Protein AF-A0A135L559-F1 (afdb_monomer)

Mean predicted aligned error: 6.13 Å

Solvent-accessible surface area (backbone atoms only — not comparable to full-atom values): 11411 Å² total; per-residue (Å²): 130,66,65,71,60,54,54,54,50,50,55,49,53,52,51,52,50,53,50,53,50,49,67,54,48,53,60,47,29,64,74,70,69,49,69,89,80,61,53,85,61,43,61,74,52,47,51,57,56,53,26,75,74,43,90,66,17,71,59,53,47,52,53,49,54,52,52,51,49,54,52,52,49,55,53,51,50,54,58,51,45,60,58,40,48,51,44,31,76,76,66,70,45,56,64,69,60,51,46,54,51,52,53,51,50,52,51,62,63,42,49,56,31,58,34,22,81,53,90,38,47,82,50,56,58,97,85,28,36,50,39,53,46,53,46,44,49,45,68,54,43,47,48,42,53,50,49,33,54,50,23,47,37,46,36,64,71,69,23,46,73,57,56,37,50,77,71,71,46,54,97,82,40,65,66,49,54,53,50,44,50,33,34,58,46,51,49,36,51,53,42,47,53,50,39,40,56,70,72,38,51,42,46,76,69,68,75,97

Structure (mmCIF, N/CA/C/O backbone):
data_AF-A0A135L559-F1
#
_entry.id   AF-A0A135L559-F1
#
loop_
_atom_site.group_PDB
_atom_site.id
_atom_site.type_symbol
_atom_site.label_atom_id
_atom_site.label_alt_id
_atom_site.label_comp_id
_atom_site.label_asym_id
_atom_site.label_entity_id
_atom_site.label_seq_id
_atom_site.pdbx_PDB_ins_code
_atom_site.Cartn_x
_atom_site.Cartn_y
_atom_site.Cartn_z
_atom_site.occupancy
_atom_site.B_iso_or_equiv
_atom_site.auth_seq_id
_atom_site.auth_comp_id
_atom_site.auth_asym_id
_atom_site.auth_atom_id
_atom_site.pdbx_PDB_model_num
ATOM 1 N N . MET A 1 1 ? -2.304 17.710 15.613 1.00 50.03 1 MET A N 1
ATOM 2 C CA . MET A 1 1 ? -2.903 18.032 14.295 1.00 50.03 1 MET A CA 1
ATOM 3 C C . MET A 1 1 ? -4.299 17.416 14.251 1.00 50.03 1 MET A C 1
ATOM 5 O O . MET A 1 1 ? -4.430 16.295 14.728 1.00 50.03 1 MET A O 1
ATOM 9 N N . PRO A 1 2 ? -5.352 18.111 13.788 1.00 81.00 2 PRO A N 1
ATOM 10 C CA . PRO A 1 2 ? -6.697 17.537 13.779 1.00 81.00 2 PRO A CA 1
ATOM 11 C C . PRO A 1 2 ? -6.775 16.397 12.753 1.00 81.00 2 PRO A C 1
ATOM 13 O O . PRO A 1 2 ? -6.623 16.639 11.557 1.00 81.00 2 PRO A O 1
ATOM 16 N N . ILE A 1 3 ? -7.035 15.171 13.225 1.00 82.75 3 ILE A N 1
ATOM 17 C CA . ILE A 1 3 ? -7.053 13.915 12.443 1.00 82.75 3 ILE A CA 1
ATOM 18 C C . ILE A 1 3 ? -7.844 14.067 11.134 1.00 82.75 3 ILE A C 1
ATOM 20 O O . ILE A 1 3 ? -7.396 13.639 10.075 1.00 82.75 3 ILE A O 1
ATOM 24 N N . LYS A 1 4 ? -8.985 14.765 11.186 1.00 81.31 4 LYS A N 1
ATOM 25 C CA . LYS A 1 4 ? -9.868 15.016 10.036 1.00 81.31 4 LYS A CA 1
ATOM 26 C C . LYS A 1 4 ? -9.147 15.711 8.871 1.00 81.31 4 LYS A C 1
ATOM 28 O O . LYS A 1 4 ? -9.295 15.299 7.726 1.00 81.31 4 LYS A O 1
ATOM 33 N N . LYS A 1 5 ? -8.352 16.749 9.161 1.00 85.06 5 LYS A N 1
ATOM 34 C CA . LYS A 1 5 ? -7.606 17.502 8.140 1.00 85.06 5 LYS A CA 1
ATOM 35 C C . LYS A 1 5 ? -6.514 16.632 7.525 1.00 85.06 5 LYS A C 1
ATOM 37 O O . LYS A 1 5 ? -6.360 16.624 6.311 1.00 85.06 5 LYS A O 1
ATOM 42 N N . THR A 1 6 ? -5.807 15.877 8.363 1.00 89.88 6 THR A N 1
ATOM 43 C CA . THR A 1 6 ? -4.736 14.978 7.926 1.00 89.88 6 THR A CA 1
ATOM 44 C C . THR A 1 6 ? -5.262 13.900 6.978 1.00 89.88 6 THR A C 1
ATOM 46 O O . THR A 1 6 ? -4.673 13.701 5.924 1.00 89.88 6 THR A O 1
ATOM 49 N N . VAL A 1 7 ? -6.400 13.267 7.286 1.00 89.00 7 VAL A N 1
ATOM 50 C CA . VAL A 1 7 ? -7.007 12.238 6.417 1.00 89.00 7 VAL A CA 1
ATOM 51 C C . VAL A 1 7 ? -7.363 12.798 5.037 1.00 89.00 7 VAL A C 1
ATOM 53 O O . VAL A 1 7 ? -7.018 12.192 4.027 1.00 89.00 7 VAL A O 1
ATOM 56 N N . VAL A 1 8 ? -8.005 13.970 4.981 1.00 89.00 8 VAL A N 1
ATOM 57 C CA . VAL A 1 8 ? -8.372 14.606 3.703 1.00 89.00 8 VAL A CA 1
ATOM 58 C C . VAL A 1 8 ? -7.131 14.987 2.898 1.00 89.00 8 VAL A C 1
ATOM 60 O O . VAL A 1 8 ? -7.099 14.768 1.692 1.00 89.00 8 VAL A O 1
ATOM 63 N N . GLN A 1 9 ? -6.098 15.525 3.552 1.00 92.88 9 GLN A N 1
ATOM 64 C CA . GLN A 1 9 ? -4.843 15.874 2.887 1.00 92.88 9 GLN A CA 1
ATOM 65 C C . GLN A 1 9 ? -4.145 14.642 2.308 1.00 92.88 9 GLN A C 1
ATOM 67 O O . GLN A 1 9 ? -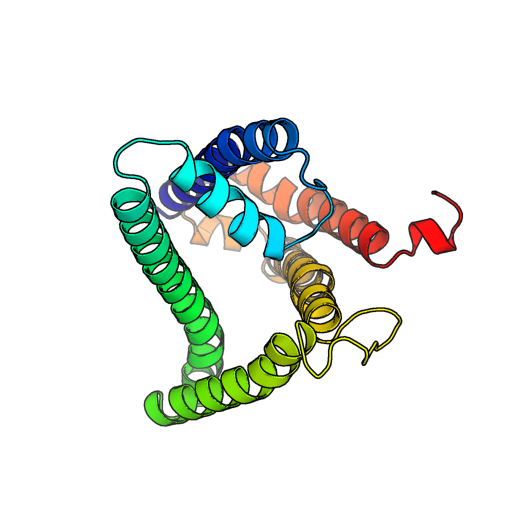3.723 14.688 1.159 1.00 92.88 9 GLN A O 1
ATOM 72 N N . ILE A 1 10 ? -4.068 13.543 3.064 1.00 93.31 10 ILE A N 1
ATOM 73 C CA . ILE A 1 10 ? -3.465 12.292 2.584 1.00 93.31 10 ILE A CA 1
ATOM 74 C C . ILE A 1 10 ? -4.211 11.785 1.348 1.00 93.31 10 ILE A C 1
ATOM 76 O O . ILE A 1 10 ? -3.583 11.572 0.317 1.00 93.31 10 ILE A O 1
ATOM 80 N N . ALA A 1 11 ? -5.541 11.663 1.421 1.00 93.56 11 ALA A N 1
ATOM 81 C CA . ALA A 1 11 ? -6.344 11.173 0.300 1.00 93.56 11 ALA A CA 1
ATOM 82 C C . ALA A 1 11 ? -6.212 12.065 -0.946 1.00 93.56 11 ALA A C 1
ATOM 84 O O . ALA A 1 11 ? -6.110 11.567 -2.067 1.00 93.56 11 ALA A O 1
ATOM 85 N N . LEU A 1 12 ? -6.185 13.387 -0.754 1.00 95.81 12 LEU A N 1
ATOM 86 C CA . LEU A 1 12 ? -6.042 14.343 -1.845 1.00 95.81 12 LEU A CA 1
ATOM 87 C C . LEU A 1 12 ? -4.661 14.247 -2.504 1.00 95.81 12 LEU A C 1
ATOM 89 O O . LEU A 1 12 ? -4.582 14.187 -3.728 1.00 95.81 12 LEU A O 1
ATOM 93 N N . TYR A 1 13 ? -3.583 14.230 -1.716 1.00 94.44 13 TYR A N 1
ATOM 94 C CA . TYR A 1 13 ? -2.225 14.152 -2.256 1.00 94.44 13 TYR A CA 1
ATOM 95 C C . TYR A 1 13 ? -1.959 12.817 -2.955 1.00 94.44 13 TYR A C 1
ATOM 97 O O . TYR A 1 13 ? -1.374 12.827 -4.036 1.00 94.44 13 TYR A O 1
ATOM 105 N N . ASP A 1 14 ? -2.442 11.705 -2.397 1.00 94.19 14 ASP A N 1
ATOM 106 C CA . ASP A 1 14 ? -2.354 10.380 -3.020 1.00 94.19 14 ASP A CA 1
ATOM 107 C C . ASP A 1 14 ? -3.072 10.349 -4.381 1.00 94.19 14 ASP A C 1
ATOM 109 O O . ASP A 1 14 ? -2.489 9.973 -5.399 1.00 94.19 14 ASP A O 1
ATOM 113 N N . THR A 1 15 ? -4.298 10.881 -4.431 1.00 95.94 15 THR A N 1
ATOM 114 C CA . THR A 1 15 ? -5.086 10.957 -5.671 1.00 95.94 15 THR A CA 1
ATOM 115 C C . THR A 1 15 ? -4.412 11.844 -6.718 1.00 95.94 15 THR A C 1
ATOM 117 O O . THR A 1 15 ? -4.288 11.447 -7.876 1.00 95.94 15 THR A O 1
ATOM 120 N N . ILE A 1 16 ? -3.954 13.041 -6.334 1.00 96.38 16 ILE A N 1
ATOM 121 C CA . ILE A 1 16 ? -3.274 13.963 -7.255 1.00 96.38 16 ILE A CA 1
ATOM 122 C C . ILE A 1 16 ? -2.011 13.311 -7.816 1.00 96.38 16 ILE A C 1
ATOM 124 O O . ILE A 1 16 ? -1.789 13.355 -9.025 1.00 96.38 16 ILE A O 1
ATOM 128 N N . PHE A 1 17 ? -1.196 12.689 -6.964 1.00 92.31 17 PHE A N 1
ATOM 129 C CA . PHE A 1 17 ? 0.037 12.047 -7.401 1.00 92.31 17 PHE A CA 1
ATOM 130 C C . PHE A 1 17 ? -0.239 10.875 -8.352 1.00 92.31 17 PHE A C 1
ATOM 132 O O . PHE A 1 17 ? 0.380 10.792 -9.412 1.00 92.31 17 PHE A O 1
ATOM 139 N N . SER A 1 18 ? -1.221 10.027 -8.033 1.00 92.25 18 SER A N 1
ATOM 140 C CA . SER A 1 18 ? -1.644 8.914 -8.892 1.00 92.25 18 SER A CA 1
ATOM 141 C C . SER A 1 18 ? -2.125 9.387 -10.271 1.00 92.25 18 SER A C 1
ATOM 143 O O . SER A 1 18 ? -1.730 8.831 -11.301 1.00 92.25 18 SER A O 1
ATOM 145 N N . LEU A 1 19 ? -2.904 10.474 -10.319 1.00 95.38 19 LEU A N 1
ATOM 146 C CA . LEU A 1 19 ? -3.351 11.081 -11.576 1.00 95.38 19 LEU A CA 1
ATOM 147 C C . LEU A 1 19 ? -2.181 11.648 -12.389 1.00 95.38 19 LEU A C 1
ATOM 149 O O . LEU A 1 19 ? -2.107 11.405 -13.592 1.00 95.38 19 LEU A O 1
ATOM 153 N N . LEU A 1 20 ? -1.249 12.358 -11.748 1.00 93.19 20 LEU A N 1
ATOM 154 C CA . LEU A 1 20 ? -0.066 12.904 -12.420 1.00 93.19 20 LEU A CA 1
ATOM 155 C C . LEU A 1 20 ? 0.804 11.795 -13.021 1.00 93.19 20 LEU A C 1
ATOM 157 O O . LEU A 1 20 ? 1.183 11.887 -14.187 1.00 93.19 20 LEU A O 1
ATOM 161 N N . ILE A 1 21 ? 1.081 10.728 -12.265 1.00 89.19 21 ILE A N 1
ATOM 162 C CA . ILE A 1 21 ? 1.853 9.583 -12.767 1.00 89.19 21 ILE A CA 1
ATOM 163 C C . ILE A 1 21 ? 1.118 8.896 -13.918 1.00 89.19 21 ILE A C 1
ATOM 165 O O . ILE A 1 21 ? 1.740 8.593 -14.934 1.00 89.19 21 ILE A O 1
ATOM 169 N N . SER A 1 22 ? -0.200 8.719 -13.819 1.00 89.56 22 SER A N 1
ATOM 170 C CA . SER A 1 22 ? -1.004 8.132 -14.898 1.00 89.56 22 SER A CA 1
ATOM 171 C C . SER A 1 22 ? -0.926 8.960 -16.188 1.00 89.56 22 SER A C 1
ATOM 173 O O . SER A 1 22 ? -0.721 8.404 -17.268 1.00 89.56 22 SER A O 1
ATOM 175 N N . LEU A 1 23 ? -1.010 10.290 -16.086 1.00 91.69 23 LEU A N 1
ATOM 176 C CA . LEU A 1 23 ? -0.889 11.207 -17.227 1.00 91.69 23 LEU A CA 1
ATOM 177 C C . LEU A 1 23 ? 0.505 11.204 -17.867 1.00 91.69 23 LEU A C 1
ATOM 179 O O . LEU A 1 23 ? 0.625 11.546 -19.038 1.00 91.69 23 LEU A O 1
ATOM 183 N N . VAL A 1 24 ? 1.550 10.822 -17.132 1.00 89.31 24 VAL A N 1
ATOM 184 C CA . VAL A 1 24 ? 2.915 10.693 -17.670 1.00 89.31 24 VAL A CA 1
ATOM 185 C C . VAL A 1 24 ? 3.138 9.313 -18.293 1.00 89.31 24 VAL A C 1
ATOM 187 O O . VAL A 1 24 ? 3.680 9.208 -19.392 1.00 89.31 24 VAL A O 1
ATOM 190 N N . ILE A 1 25 ? 2.718 8.250 -17.606 1.00 89.06 25 ILE A N 1
ATOM 191 C CA . ILE A 1 25 ? 3.020 6.865 -17.978 1.00 89.06 25 ILE A CA 1
ATOM 192 C C . ILE A 1 25 ? 2.210 6.412 -19.197 1.00 89.06 25 ILE A C 1
ATOM 194 O O . ILE A 1 25 ? 2.796 5.861 -20.127 1.00 89.06 25 ILE A O 1
ATOM 198 N N . PHE A 1 26 ? 0.896 6.666 -19.256 1.00 89.38 26 PHE A N 1
ATOM 199 C CA . PHE A 1 26 ? 0.069 6.153 -20.358 1.00 89.38 26 PHE A CA 1
ATOM 200 C C . PHE A 1 26 ? 0.456 6.713 -21.735 1.00 89.38 26 PHE A C 1
ATOM 202 O O . PHE A 1 26 ? 0.644 5.911 -22.652 1.00 89.38 26 PHE A O 1
ATOM 209 N N . PRO A 1 27 ? 0.650 8.034 -21.926 1.00 90.88 27 PRO A N 1
ATOM 210 C CA . PRO A 1 27 ? 1.097 8.554 -23.218 1.00 90.88 27 PRO A CA 1
ATOM 211 C C . PRO A 1 27 ? 2.460 8.001 -23.636 1.00 90.88 27 PRO A C 1
ATOM 213 O O . PRO A 1 27 ? 2.671 7.718 -24.813 1.00 90.88 27 PRO A O 1
ATOM 216 N N . ALA A 1 28 ? 3.371 7.803 -22.681 1.00 90.19 28 ALA A N 1
ATOM 217 C CA . ALA A 1 28 ? 4.675 7.220 -22.958 1.00 90.19 28 ALA A CA 1
ATOM 218 C C . ALA A 1 28 ? 4.564 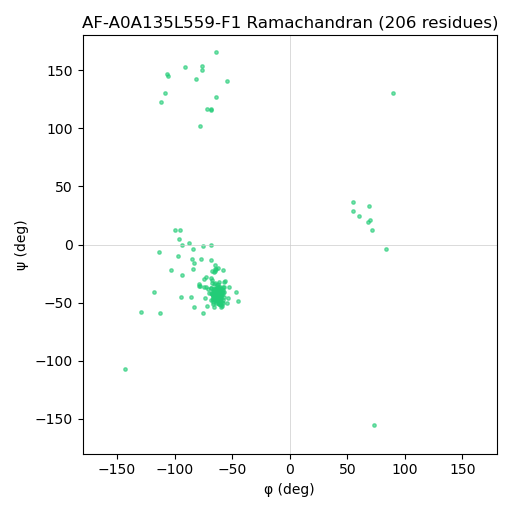5.756 -23.405 1.00 90.19 28 ALA A C 1
ATOM 220 O O . ALA A 1 28 ? 5.181 5.391 -24.402 1.00 90.19 28 ALA A O 1
ATOM 221 N N . ILE A 1 29 ? 3.738 4.941 -22.739 1.00 91.06 29 ILE A N 1
ATOM 222 C CA . ILE A 1 29 ? 3.481 3.547 -23.137 1.00 91.06 29 ILE A CA 1
ATOM 223 C C . ILE A 1 29 ? 3.018 3.484 -24.597 1.00 91.06 29 ILE A C 1
ATOM 225 O O . ILE A 1 29 ? 3.609 2.752 -25.390 1.00 91.06 29 ILE A O 1
ATOM 229 N N . PHE A 1 30 ? 2.022 4.292 -24.978 1.00 89.88 30 PHE A N 1
ATOM 230 C CA . PHE A 1 30 ? 1.523 4.312 -26.356 1.00 89.88 30 PHE A CA 1
ATOM 231 C C . PHE A 1 30 ? 2.539 4.891 -27.346 1.00 89.88 30 PHE A C 1
ATOM 233 O O . PHE A 1 30 ? 2.672 4.371 -28.450 1.00 89.88 30 PHE A O 1
ATOM 240 N N . SER A 1 31 ? 3.307 5.915 -26.962 1.00 91.94 31 SER A N 1
ATOM 241 C CA . SER A 1 31 ? 4.336 6.492 -27.835 1.00 91.94 31 SER A CA 1
ATOM 242 C C . SER A 1 31 ? 5.503 5.537 -28.097 1.00 91.94 31 SER A C 1
ATOM 244 O O . SER A 1 31 ? 6.102 5.602 -29.170 1.00 91.94 31 SER A O 1
ATOM 246 N N . PHE A 1 32 ? 5.857 4.686 -27.131 1.00 90.19 32 PHE A N 1
ATOM 247 C CA . PHE A 1 32 ? 6.937 3.704 -27.260 1.00 90.19 32 PHE A CA 1
ATOM 248 C C . PHE A 1 32 ? 6.447 2.325 -27.720 1.00 90.19 32 PHE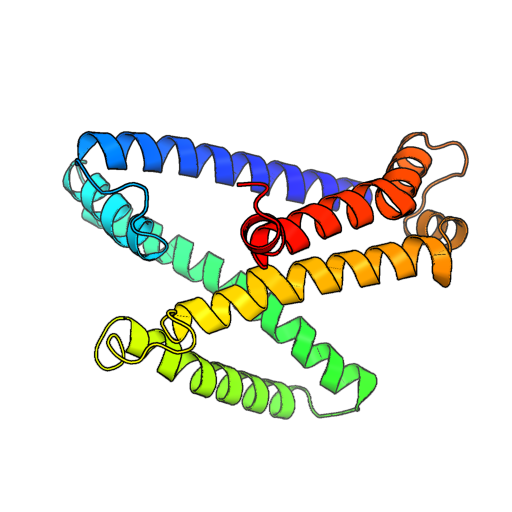 A C 1
ATOM 250 O O . PHE A 1 32 ? 7.269 1.432 -27.908 1.00 90.19 32 PHE A O 1
ATOM 257 N N . ASN A 1 33 ? 5.138 2.158 -27.949 1.00 89.94 33 ASN A N 1
ATOM 258 C CA . ASN A 1 33 ? 4.493 0.880 -28.266 1.00 89.94 33 ASN A CA 1
ATOM 259 C C . ASN A 1 33 ? 4.777 -0.213 -27.219 1.00 89.94 33 ASN A C 1
ATOM 261 O O . ASN A 1 33 ? 4.957 -1.382 -27.560 1.00 89.94 33 ASN A O 1
ATOM 265 N N . PHE A 1 34 ? 4.841 0.165 -25.940 1.00 89.12 34 PHE A N 1
ATOM 266 C CA . PHE A 1 34 ? 4.927 -0.799 -24.847 1.00 89.12 34 PHE A CA 1
ATOM 267 C C . PHE A 1 34 ? 3.565 -1.440 -24.583 1.00 89.12 34 PHE A C 1
ATOM 269 O O . PHE A 1 34 ? 2.521 -0.821 -24.781 1.00 89.12 34 PHE A O 1
ATOM 276 N N . GLU A 1 35 ? 3.579 -2.686 -24.111 1.00 86.62 35 GLU A N 1
ATOM 277 C CA . GLU A 1 35 ? 2.366 -3.400 -23.724 1.00 86.62 35 GLU A CA 1
ATOM 278 C C . GLU A 1 35 ? 1.807 -2.818 -22.409 1.00 86.62 35 GLU A C 1
ATOM 280 O O . GLU A 1 35 ? 2.465 -2.925 -21.369 1.00 86.62 35 GLU A O 1
ATOM 285 N N . PRO A 1 36 ? 0.595 -2.221 -22.399 1.00 81.06 36 PRO A N 1
ATOM 286 C CA . PRO A 1 36 ? 0.044 -1.585 -21.197 1.00 81.06 36 PRO A CA 1
ATOM 287 C C . PRO A 1 36 ? -0.224 -2.565 -20.045 1.00 81.06 36 PRO A C 1
ATOM 289 O O . PRO A 1 36 ? -0.314 -2.152 -18.892 1.00 81.06 36 PRO A O 1
ATOM 292 N N . ALA A 1 37 ? -0.355 -3.858 -20.354 1.00 79.94 37 ALA A N 1
ATOM 293 C CA . ALA A 1 37 ? -0.640 -4.929 -19.403 1.00 79.94 37 ALA A CA 1
ATOM 294 C C . ALA A 1 37 ? 0.620 -5.665 -18.904 1.00 79.94 37 ALA A C 1
ATOM 296 O O . ALA A 1 37 ? 0.498 -6.693 -18.244 1.00 79.94 37 ALA A O 1
ATOM 297 N N . ALA A 1 38 ? 1.825 -5.135 -19.155 1.00 77.50 38 ALA A N 1
ATOM 298 C CA . ALA A 1 38 ? 3.089 -5.763 -18.744 1.00 77.50 38 ALA A CA 1
ATOM 299 C C . ALA A 1 38 ? 3.334 -5.785 -17.216 1.00 77.50 38 ALA A C 1
ATOM 301 O O . ALA A 1 38 ? 4.363 -6.281 -16.757 1.00 77.50 38 ALA A O 1
ATOM 302 N N . GLY A 1 39 ? 2.405 -5.248 -16.420 1.00 80.94 39 GLY A N 1
ATOM 303 C CA . GLY A 1 39 ? 2.422 -5.357 -14.965 1.00 80.94 39 GLY A CA 1
ATOM 304 C C . GLY A 1 39 ? 3.486 -4.486 -14.276 1.00 80.94 39 GLY A C 1
ATOM 305 O O . GLY A 1 39 ? 3.906 -3.460 -14.818 1.00 80.94 39 GLY A O 1
ATOM 306 N N . PRO A 1 40 ? 3.927 -4.866 -13.061 1.00 78.81 40 PRO A N 1
ATOM 307 C CA . PRO A 1 40 ? 4.834 -4.065 -12.229 1.00 78.81 40 PRO A CA 1
ATOM 308 C C . PRO A 1 40 ? 6.141 -3.592 -12.901 1.00 78.81 40 PRO A C 1
ATOM 310 O O . PRO A 1 40 ? 6.550 -2.456 -12.645 1.00 78.81 40 PRO A O 1
ATOM 313 N N . PRO A 1 41 ? 6.797 -4.377 -13.785 1.00 83.31 41 PRO A N 1
ATOM 314 C CA . PRO A 1 41 ? 8.005 -3.926 -14.483 1.00 83.31 41 PRO A CA 1
ATOM 315 C C . PRO A 1 41 ? 7.800 -2.709 -15.398 1.00 83.31 41 PRO A C 1
ATOM 317 O O . PRO A 1 41 ? 8.765 -2.012 -15.712 1.00 83.31 41 PRO A O 1
ATOM 320 N N . LEU A 1 42 ? 6.565 -2.419 -15.820 1.00 84.81 42 LEU A N 1
ATOM 321 C CA . LEU A 1 42 ? 6.265 -1.424 -16.852 1.00 84.81 42 LEU A CA 1
ATOM 322 C C . LEU A 1 42 ? 6.767 -0.018 -16.508 1.00 84.81 42 LEU A C 1
ATOM 324 O O . LEU A 1 42 ? 7.282 0.684 -17.378 1.00 84.81 42 LEU A O 1
ATOM 328 N N . VAL A 1 43 ? 6.678 0.390 -15.241 1.00 83.69 43 VAL A N 1
ATOM 329 C CA . VAL A 1 43 ? 7.165 1.703 -14.783 1.00 83.69 43 VAL A CA 1
ATOM 330 C C . VAL A 1 43 ? 8.689 1.802 -14.918 1.00 83.69 43 VAL A C 1
ATOM 332 O O . VAL A 1 43 ? 9.211 2.836 -15.341 1.00 83.69 43 VAL A O 1
ATOM 335 N N . PHE A 1 44 ? 9.400 0.709 -14.634 1.00 85.25 44 PHE A N 1
ATOM 336 C CA . PHE A 1 44 ? 10.859 0.624 -14.721 1.00 85.25 44 PHE A CA 1
ATOM 337 C C . PHE A 1 44 ? 11.381 0.492 -16.155 1.00 85.25 44 PHE A C 1
ATOM 339 O O . PHE A 1 44 ? 12.569 0.688 -16.378 1.00 85.25 44 PHE A O 1
ATOM 346 N N . ILE A 1 45 ? 10.515 0.211 -17.128 1.00 87.56 45 ILE A N 1
ATOM 347 C CA . ILE A 1 45 ? 10.845 0.242 -18.561 1.00 87.56 45 ILE A CA 1
ATOM 348 C C . ILE A 1 45 ? 10.481 1.610 -19.153 1.00 87.56 45 ILE A C 1
ATOM 350 O O . ILE A 1 45 ? 11.278 2.237 -19.854 1.00 87.56 45 ILE A O 1
ATOM 354 N N . THR A 1 46 ? 9.289 2.106 -18.820 1.00 90.06 46 THR A N 1
ATOM 355 C CA . THR A 1 46 ? 8.714 3.322 -19.407 1.00 90.06 46 THR A CA 1
ATOM 356 C C . THR A 1 46 ? 9.478 4.574 -18.998 1.00 90.06 46 THR A C 1
ATOM 358 O O . THR A 1 46 ? 9.827 5.387 -19.852 1.00 90.06 46 THR A O 1
ATOM 361 N N . LEU A 1 47 ? 9.782 4.742 -17.708 1.00 90.12 47 LEU A N 1
ATOM 362 C CA . LEU A 1 47 ? 10.430 5.964 -17.224 1.00 90.12 47 LEU A CA 1
ATOM 363 C C . LEU A 1 47 ? 11.859 6.137 -17.758 1.00 90.12 47 LEU A C 1
ATOM 365 O O . LEU A 1 47 ? 12.154 7.218 -18.272 1.00 90.12 47 LEU A O 1
ATOM 369 N N . PRO A 1 48 ? 12.741 5.114 -17.742 1.00 89.69 48 PRO A N 1
ATOM 370 C CA . PRO A 1 48 ? 14.040 5.231 -18.398 1.00 89.69 48 PRO A CA 1
ATOM 371 C C . PRO A 1 48 ? 13.928 5.574 -19.883 1.00 89.69 48 PRO A C 1
ATOM 373 O O . PRO A 1 48 ? 14.668 6.438 -20.351 1.00 89.69 48 PRO A O 1
ATOM 376 N N . ALA A 1 49 ? 12.978 4.973 -20.610 1.00 91.12 49 ALA A N 1
ATOM 377 C CA . ALA A 1 49 ? 12.761 5.279 -22.023 1.00 91.12 49 ALA A CA 1
ATOM 378 C C . ALA A 1 49 ? 12.424 6.763 -22.245 1.00 91.12 49 ALA A C 1
ATOM 380 O O . ALA A 1 49 ? 13.030 7.393 -23.114 1.00 91.12 49 ALA A O 1
ATOM 381 N N . ILE A 1 50 ? 11.552 7.353 -21.416 1.00 91.94 50 ILE A N 1
ATOM 382 C CA . ILE A 1 50 ? 11.264 8.799 -21.441 1.00 91.94 50 ILE A CA 1
ATOM 383 C C . ILE A 1 50 ? 12.544 9.604 -21.212 1.00 91.94 50 ILE A C 1
ATOM 385 O O . ILE A 1 50 ? 12.838 10.527 -21.974 1.00 91.94 50 ILE A O 1
ATOM 389 N N . PHE A 1 51 ? 13.333 9.245 -20.197 1.00 93.75 51 PHE A N 1
ATOM 390 C CA . PHE A 1 51 ? 14.548 9.984 -19.871 1.00 93.75 51 PHE A CA 1
ATOM 391 C C . PHE A 1 51 ? 15.570 9.964 -21.016 1.00 93.75 51 PHE A C 1
ATOM 393 O O . PHE A 1 51 ? 16.223 10.975 -21.244 1.00 93.75 51 PHE A O 1
ATOM 400 N N . THR A 1 52 ? 15.656 8.898 -21.821 1.00 93.19 52 THR A N 1
ATOM 401 C CA . THR A 1 52 ? 16.545 8.889 -23.006 1.00 93.19 52 THR A CA 1
ATOM 402 C C . THR A 1 52 ? 16.156 9.889 -24.099 1.00 93.19 52 THR A C 1
ATOM 404 O O . THR A 1 52 ? 16.973 10.191 -24.968 1.00 93.19 52 THR A O 1
ATOM 407 N N . LYS A 1 53 ? 14.917 10.396 -24.088 1.00 92.62 53 LYS A N 1
ATOM 408 C CA . LYS A 1 53 ? 14.395 11.319 -25.105 1.00 92.62 53 LYS A CA 1
ATOM 409 C C . LYS A 1 53 ? 14.480 12.787 -24.707 1.00 92.62 53 LYS A C 1
ATOM 411 O O . LYS A 1 53 ? 14.255 13.639 -25.563 1.00 92.62 53 LYS A O 1
ATOM 416 N N . ILE A 1 54 ? 14.814 13.094 -23.453 1.00 92.56 54 ILE A N 1
ATOM 417 C CA . ILE A 1 54 ? 14.928 14.475 -22.976 1.00 92.56 54 ILE A CA 1
ATOM 418 C C . ILE A 1 54 ? 16.399 14.884 -22.796 1.00 92.56 54 ILE A C 1
ATOM 420 O O . ILE A 1 54 ? 17.226 14.070 -22.369 1.00 92.56 54 ILE A O 1
ATOM 424 N N . PRO A 1 55 ? 16.753 16.151 -23.073 1.00 94.88 55 PRO A N 1
ATOM 425 C CA . PRO A 1 55 ? 18.055 16.691 -22.698 1.00 94.88 55 PRO A CA 1
ATOM 426 C C . PRO A 1 55 ? 18.303 16.512 -21.195 1.00 94.88 55 PRO A C 1
ATOM 428 O O . PRO A 1 55 ? 17.389 16.673 -20.389 1.00 94.88 55 PRO A O 1
ATOM 431 N N . PHE A 1 56 ? 19.539 16.181 -20.814 1.00 95.25 56 PHE A N 1
ATOM 432 C CA . PHE A 1 56 ? 19.910 15.865 -19.425 1.00 95.25 56 PHE A CA 1
ATOM 433 C C . PHE A 1 56 ? 19.154 14.668 -18.814 1.00 95.25 56 PHE A C 1
ATOM 435 O O . PHE A 1 56 ? 19.071 14.539 -17.593 1.00 95.25 56 PHE A O 1
ATOM 442 N N . GLY A 1 57 ? 18.658 13.749 -19.648 1.00 94.06 57 GLY A N 1
ATOM 443 C CA . GLY A 1 57 ? 17.939 12.542 -19.239 1.00 94.06 57 GLY A CA 1
ATOM 444 C C . GLY A 1 57 ? 18.558 11.768 -18.078 1.00 94.06 57 GLY A C 1
ATOM 445 O O . GLY A 1 57 ? 17.874 11.471 -17.104 1.00 94.06 57 GLY A O 1
ATOM 446 N N . SER A 1 58 ? 19.864 11.497 -18.128 1.00 94.06 58 SER A N 1
ATOM 447 C CA . SER A 1 58 ? 20.569 10.755 -17.072 1.00 94.06 58 SER A CA 1
ATOM 448 C C . SER A 1 58 ? 20.539 11.457 -15.709 1.00 94.06 58 SER A C 1
ATOM 450 O O . SER A 1 58 ? 20.457 10.788 -14.678 1.00 94.06 58 SER A O 1
ATOM 452 N N . PHE A 1 59 ? 20.568 12.796 -15.684 1.00 95.50 59 PHE A N 1
ATOM 453 C CA . PHE A 1 59 ? 20.437 13.572 -14.448 1.00 95.50 59 PHE A CA 1
ATOM 454 C C . PHE A 1 59 ? 19.035 13.403 -13.853 1.00 95.50 59 PHE A C 1
ATOM 456 O O . PHE A 1 59 ? 18.902 13.036 -12.685 1.00 95.50 59 PHE A O 1
ATOM 463 N N . PHE A 1 60 ? 17.993 13.583 -14.670 1.00 93.56 60 PHE A N 1
ATOM 464 C CA . PHE A 1 60 ? 16.607 13.414 -14.229 1.00 93.56 60 PHE A CA 1
ATOM 465 C C . PHE A 1 60 ? 16.284 11.975 -13.831 1.00 93.56 60 PHE A C 1
ATOM 467 O O . PHE A 1 60 ? 15.609 11.775 -12.826 1.00 93.56 60 PHE A O 1
ATOM 474 N N . ALA A 1 61 ? 16.814 10.980 -14.544 1.00 92.69 61 ALA A N 1
ATOM 475 C CA . ALA A 1 61 ? 16.670 9.574 -14.184 1.00 92.69 61 ALA A CA 1
ATOM 476 C C . ALA A 1 61 ? 17.273 9.287 -12.804 1.00 92.69 61 ALA A C 1
ATOM 478 O O . ALA A 1 61 ? 16.608 8.711 -11.944 1.00 92.69 61 ALA A O 1
ATOM 479 N N . THR A 1 62 ? 18.507 9.742 -12.568 1.00 94.25 62 THR A N 1
ATOM 480 C CA . THR A 1 62 ? 19.200 9.552 -11.284 1.00 94.25 62 THR A CA 1
ATOM 481 C C . THR A 1 62 ? 18.434 10.217 -10.146 1.00 94.25 62 THR A C 1
ATOM 483 O O . THR A 1 62 ? 18.178 9.586 -9.121 1.00 94.25 62 THR A O 1
ATOM 486 N N . LEU A 1 63 ? 18.018 11.472 -10.337 1.00 95.31 63 LEU A N 1
ATOM 487 C CA . LEU A 1 63 ? 17.246 12.212 -9.345 1.00 95.31 63 LEU A CA 1
ATOM 488 C C . LEU A 1 63 ? 15.902 11.531 -9.057 1.00 95.31 63 LEU A C 1
ATOM 490 O O . LEU A 1 63 ? 15.534 11.358 -7.898 1.00 95.31 63 LEU A O 1
ATOM 494 N N . PHE A 1 64 ? 15.189 11.105 -10.098 1.00 92.25 64 PHE A N 1
ATOM 495 C CA . PHE A 1 64 ? 13.902 10.436 -9.962 1.00 92.25 64 PHE A CA 1
ATOM 496 C C . PHE A 1 64 ? 14.028 9.126 -9.178 1.00 92.25 64 PHE A C 1
ATOM 498 O O . PHE A 1 64 ? 13.318 8.936 -8.193 1.00 92.25 64 PHE A O 1
ATOM 505 N N . PHE A 1 65 ? 14.954 8.241 -9.554 1.00 92.69 65 PHE A N 1
ATOM 506 C CA . PHE A 1 65 ? 15.126 6.967 -8.852 1.00 92.69 65 PHE A CA 1
ATOM 507 C C . PHE A 1 65 ? 15.662 7.143 -7.428 1.00 92.69 65 PHE A C 1
ATOM 509 O O . PHE A 1 65 ? 15.280 6.373 -6.546 1.00 92.69 65 PHE A O 1
ATOM 516 N N . ALA A 1 66 ? 16.463 8.178 -7.160 1.00 95.81 66 ALA A N 1
ATOM 517 C CA . ALA A 1 66 ? 16.844 8.534 -5.795 1.00 95.81 66 ALA A CA 1
ATOM 518 C C . ALA A 1 66 ? 15.615 8.924 -4.954 1.00 95.81 66 ALA A C 1
ATOM 520 O O . ALA A 1 66 ? 15.432 8.406 -3.851 1.00 95.81 66 ALA A O 1
ATOM 521 N N . LEU A 1 67 ? 14.729 9.771 -5.491 1.00 94.62 67 LEU A N 1
ATOM 522 C CA . LEU A 1 67 ? 13.489 10.169 -4.816 1.00 94.62 67 LEU A CA 1
ATOM 523 C C . LEU A 1 67 ? 12.536 8.984 -4.611 1.00 94.62 67 LEU A C 1
ATOM 525 O O . LEU A 1 67 ? 12.005 8.817 -3.514 1.00 94.62 67 LEU A O 1
ATOM 529 N N . VAL A 1 68 ? 12.366 8.127 -5.622 1.00 91.88 68 VAL A N 1
ATOM 530 C CA . VAL A 1 68 ? 11.562 6.898 -5.511 1.00 91.88 68 VAL A CA 1
ATOM 531 C C . VAL A 1 68 ? 12.139 5.953 -4.463 1.00 91.88 68 VAL A C 1
ATOM 533 O O . VAL A 1 68 ? 11.378 5.371 -3.699 1.00 91.88 68 VAL A O 1
ATOM 536 N N . THR A 1 69 ? 13.465 5.835 -4.362 1.00 94.81 69 THR A N 1
ATOM 537 C CA . THR A 1 69 ? 14.113 5.003 -3.335 1.00 94.81 69 THR A CA 1
ATOM 538 C C . THR A 1 69 ? 13.800 5.515 -1.930 1.00 94.81 69 THR A C 1
ATOM 540 O O . THR A 1 69 ? 13.428 4.732 -1.058 1.00 94.81 69 THR A O 1
ATOM 543 N N . VAL A 1 70 ? 13.888 6.830 -1.705 1.00 96.50 70 VAL A N 1
ATOM 544 C CA . VAL A 1 70 ? 13.527 7.445 -0.416 1.00 96.50 70 VAL A CA 1
ATOM 545 C C . VAL A 1 70 ? 12.036 7.252 -0.111 1.00 96.50 70 VAL A C 1
ATOM 547 O O . VAL A 1 70 ? 11.676 6.889 1.011 1.00 96.50 70 VAL A O 1
ATOM 550 N N . ALA A 1 71 ? 11.163 7.432 -1.104 1.00 92.19 71 ALA A N 1
ATOM 551 C CA . ALA A 1 71 ? 9.728 7.204 -0.950 1.00 92.19 71 ALA A CA 1
ATOM 552 C C . ALA A 1 71 ? 9.423 5.735 -0.598 1.00 92.19 71 ALA A C 1
ATOM 554 O O . ALA A 1 71 ? 8.739 5.466 0.386 1.00 92.19 71 ALA A O 1
ATOM 555 N N . ALA A 1 72 ? 10.010 4.779 -1.319 1.00 92.81 72 ALA A N 1
ATOM 556 C CA . ALA A 1 72 ? 9.848 3.352 -1.050 1.00 92.81 72 ALA A CA 1
ATOM 557 C C . ALA A 1 72 ? 10.371 2.963 0.343 1.00 92.81 72 ALA A C 1
ATOM 559 O O . ALA A 1 72 ? 9.724 2.192 1.053 1.00 92.81 72 ALA A O 1
ATOM 560 N N . LEU A 1 73 ? 11.504 3.531 0.769 1.00 95.44 73 LEU A N 1
ATOM 561 C CA . LEU A 1 73 ? 12.083 3.268 2.085 1.00 95.44 73 LEU A CA 1
ATOM 562 C C . LEU A 1 73 ? 11.169 3.749 3.218 1.00 95.44 73 LEU A C 1
ATOM 564 O O . LEU A 1 73 ? 10.973 3.028 4.195 1.00 95.44 73 LEU A O 1
ATOM 568 N N . THR A 1 74 ? 10.575 4.937 3.092 1.00 94.50 74 THR A N 1
ATOM 569 C CA . THR A 1 74 ? 9.656 5.456 4.121 1.00 94.50 74 THR A CA 1
ATOM 570 C C . THR A 1 74 ? 8.383 4.609 4.233 1.00 94.50 74 THR A C 1
ATOM 572 O O . THR A 1 74 ? 7.963 4.291 5.349 1.00 94.50 74 THR A O 1
ATOM 575 N N . SER A 1 75 ? 7.821 4.146 3.113 1.00 94.00 75 SER A N 1
ATOM 576 C CA . SER A 1 75 ? 6.708 3.185 3.110 1.00 94.00 75 SER A CA 1
ATOM 577 C C . SER A 1 75 ? 7.089 1.841 3.740 1.00 94.00 75 SER A C 1
ATOM 579 O O . SER A 1 75 ? 6.333 1.318 4.560 1.00 94.00 75 SER A O 1
ATOM 581 N N . ALA A 1 76 ? 8.268 1.302 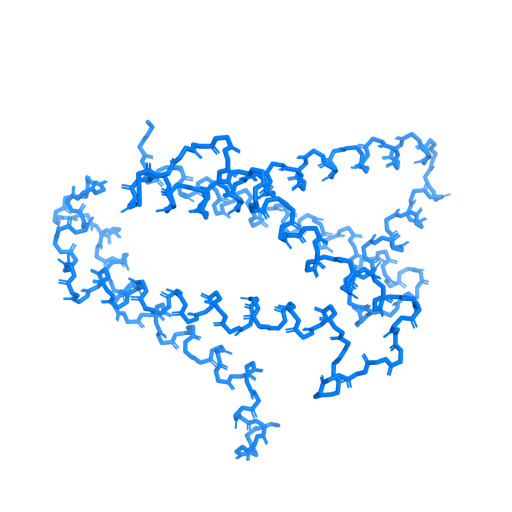3.418 1.00 93.88 76 ALA A N 1
ATOM 582 C CA . ALA A 1 76 ? 8.751 0.040 3.980 1.00 93.88 76 ALA A CA 1
ATOM 583 C C . ALA A 1 76 ? 8.938 0.116 5.505 1.00 93.88 76 ALA A C 1
ATOM 585 O O . ALA A 1 76 ? 8.526 -0.797 6.223 1.00 93.88 76 ALA A O 1
ATOM 586 N N . ILE A 1 77 ? 9.492 1.224 6.010 1.00 93.38 77 ILE A N 1
ATOM 587 C CA . ILE A 1 77 ? 9.639 1.467 7.453 1.00 93.38 77 ILE A CA 1
ATOM 588 C C . ILE A 1 77 ? 8.268 1.490 8.139 1.00 93.38 77 ILE A C 1
ATOM 590 O O . ILE A 1 77 ? 8.107 0.862 9.183 1.00 93.38 77 ILE A O 1
ATOM 594 N N . ASN A 1 78 ? 7.270 2.160 7.554 1.00 93.75 78 ASN A N 1
ATOM 595 C CA . ASN A 1 78 ? 5.924 2.225 8.130 1.00 93.75 78 ASN A CA 1
ATOM 596 C C . ASN A 1 78 ? 5.266 0.835 8.222 1.00 93.75 78 ASN A C 1
ATOM 598 O O . ASN A 1 78 ? 4.690 0.484 9.250 1.00 93.75 78 ASN A O 1
ATOM 602 N N . ILE A 1 79 ? 5.398 0.010 7.179 1.00 93.06 79 ILE A N 1
ATOM 603 C CA . ILE A 1 79 ? 4.862 -1.361 7.177 1.00 93.06 79 ILE A CA 1
ATOM 604 C C . ILE A 1 79 ? 5.556 -2.223 8.245 1.00 93.06 79 ILE A C 1
ATOM 606 O O . ILE A 1 79 ? 4.884 -2.942 8.989 1.00 93.06 79 ILE A O 1
ATOM 610 N N . LEU A 1 80 ? 6.885 -2.124 8.365 1.00 94.25 80 LEU A N 1
ATOM 611 C CA . LEU A 1 80 ? 7.650 -2.832 9.396 1.00 94.25 80 LEU A CA 1
ATOM 612 C C . LEU A 1 80 ? 7.243 -2.395 10.812 1.00 94.25 80 LEU A C 1
ATOM 614 O O . LEU A 1 80 ? 7.107 -3.243 11.696 1.00 94.25 80 LEU A O 1
ATOM 618 N N . GLU A 1 81 ? 7.025 -1.096 11.030 1.00 94.06 81 GLU A N 1
ATOM 619 C CA . GLU A 1 81 ? 6.658 -0.538 12.337 1.00 94.06 81 GLU A CA 1
ATOM 620 C C . GLU A 1 81 ? 5.324 -1.100 12.845 1.00 94.06 81 GLU A C 1
ATOM 622 O O . GLU A 1 81 ? 5.201 -1.386 14.034 1.00 94.06 81 GLU A O 1
ATOM 627 N N . ILE A 1 82 ? 4.349 -1.342 11.961 1.00 91.31 82 ILE A N 1
ATOM 628 C CA . ILE A 1 82 ? 3.054 -1.940 12.338 1.00 91.31 82 ILE A CA 1
ATOM 629 C C . ILE A 1 82 ? 3.252 -3.341 12.942 1.00 91.31 82 ILE A C 1
ATOM 631 O O . ILE A 1 82 ? 2.684 -3.671 13.992 1.00 91.31 82 ILE A O 1
ATOM 635 N N . ALA A 1 83 ? 4.083 -4.170 12.306 1.00 91.56 83 ALA A N 1
ATOM 636 C CA . ALA A 1 83 ? 4.415 -5.491 12.828 1.00 91.56 83 ALA A CA 1
ATOM 637 C C . ALA A 1 83 ? 5.229 -5.378 14.126 1.00 91.56 83 ALA A C 1
ATOM 639 O O . ALA A 1 83 ? 4.914 -6.038 15.119 1.00 91.56 83 ALA A O 1
ATOM 640 N N . LEU A 1 84 ? 6.234 -4.499 14.149 1.00 94.38 84 LEU A N 1
ATOM 641 C CA . LEU A 1 84 ? 7.114 -4.287 15.294 1.00 94.38 84 LEU A CA 1
ATOM 642 C C . LEU A 1 84 ? 6.346 -3.854 16.549 1.00 94.38 84 LEU A C 1
ATOM 644 O O . LEU A 1 84 ? 6.518 -4.469 17.603 1.00 94.38 84 LEU A O 1
ATOM 648 N N . ALA A 1 85 ? 5.474 -2.851 16.432 1.00 93.25 85 ALA A N 1
ATOM 649 C CA . ALA A 1 85 ? 4.645 -2.351 17.527 1.00 93.25 85 ALA A CA 1
ATOM 650 C C . ALA A 1 85 ? 3.767 -3.461 18.116 1.00 93.25 85 ALA A C 1
ATOM 652 O O . ALA A 1 85 ? 3.633 -3.580 19.329 1.00 93.25 85 ALA A O 1
ATOM 653 N N . THR A 1 86 ? 3.256 -4.369 17.279 1.00 90.00 86 THR A N 1
ATOM 654 C CA . THR A 1 86 ? 2.472 -5.516 17.755 1.00 90.00 86 THR A CA 1
ATOM 655 C C . THR A 1 86 ? 3.290 -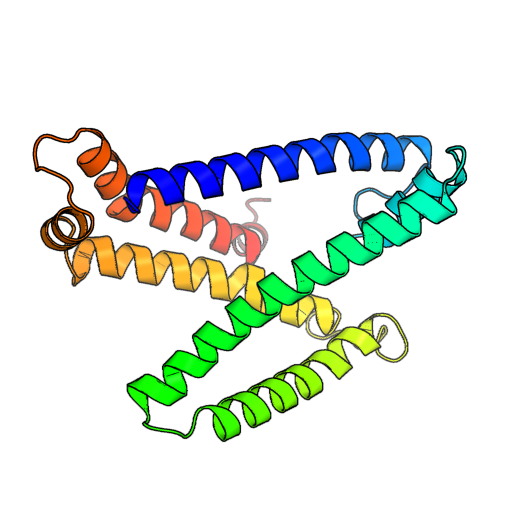6.433 18.676 1.00 90.00 86 THR A C 1
ATOM 657 O O . THR A 1 86 ? 2.784 -6.862 19.715 1.00 90.00 86 THR A O 1
ATOM 660 N N . PHE A 1 87 ? 4.554 -6.721 18.351 1.00 90.75 87 PHE A N 1
ATOM 661 C CA . PHE A 1 87 ? 5.424 -7.550 19.200 1.00 90.75 87 PHE A CA 1
ATOM 662 C C . PHE A 1 87 ? 5.929 -6.814 20.445 1.00 90.75 87 PHE A C 1
ATOM 664 O O . PHE A 1 87 ? 6.051 -7.417 21.511 1.00 90.75 87 PHE A O 1
ATOM 671 N N . VAL A 1 88 ? 6.225 -5.522 20.335 1.00 93.81 88 VAL A N 1
ATOM 672 C CA . VAL A 1 88 ? 6.711 -4.733 21.473 1.00 93.81 88 VAL A CA 1
ATOM 673 C C . VAL A 1 88 ? 5.575 -4.480 22.465 1.00 93.81 88 VAL A C 1
ATOM 675 O O . VAL A 1 88 ? 5.692 -4.861 23.628 1.00 93.81 88 VAL A O 1
ATOM 678 N N . ASP A 1 89 ? 4.443 -3.953 22.002 1.00 91.06 89 ASP A N 1
ATOM 679 C CA . ASP A 1 89 ? 3.371 -3.473 22.879 1.00 91.06 89 ASP A CA 1
ATOM 680 C C . ASP A 1 89 ? 2.509 -4.613 23.432 1.00 91.06 89 ASP A C 1
ATOM 682 O O . ASP A 1 89 ? 2.069 -4.556 24.579 1.00 91.06 89 ASP A O 1
ATOM 686 N N . ARG A 1 90 ? 2.261 -5.674 22.645 1.00 86.94 90 ARG A N 1
ATOM 687 C CA . ARG A 1 90 ? 1.410 -6.796 23.094 1.00 86.94 90 ARG A CA 1
ATOM 688 C C . ARG A 1 90 ? 2.177 -7.956 23.713 1.00 86.94 90 ARG A C 1
ATOM 690 O O . ARG A 1 90 ? 1.583 -8.718 24.473 1.00 86.94 90 ARG A O 1
ATOM 697 N N . LYS A 1 91 ? 3.447 -8.159 23.347 1.00 84.12 91 LYS A N 1
ATOM 698 C CA . LYS A 1 91 ? 4.257 -9.301 23.821 1.00 84.12 91 LYS A CA 1
ATOM 699 C C . LYS A 1 91 ? 5.429 -8.886 24.713 1.00 84.12 91 LYS A C 1
ATOM 701 O O . LYS A 1 91 ? 6.073 -9.766 25.276 1.00 84.12 91 LYS A O 1
ATOM 706 N N . GLY A 1 92 ? 5.695 -7.586 24.870 1.00 88.88 92 GLY A N 1
ATOM 707 C CA . GLY A 1 92 ? 6.766 -7.075 25.729 1.00 88.88 92 GLY A CA 1
ATOM 708 C C . GLY A 1 92 ? 8.173 -7.394 25.217 1.00 88.88 92 GLY A C 1
ATOM 709 O O . GLY A 1 92 ? 9.126 -7.409 25.995 1.00 88.88 92 GLY A O 1
ATOM 710 N N . TYR A 1 93 ? 8.328 -7.710 23.928 1.00 92.81 93 TYR A N 1
ATOM 711 C CA . TYR A 1 93 ? 9.629 -8.059 23.358 1.00 92.81 93 TYR A CA 1
ATOM 712 C C . TYR A 1 93 ? 10.515 -6.827 23.143 1.00 92.81 93 TYR A C 1
ATOM 714 O O . TYR A 1 93 ? 10.043 -5.715 22.921 1.00 92.81 93 TYR A O 1
ATOM 722 N N . SER A 1 94 ? 11.836 -7.037 23.164 1.00 94.38 94 SER A N 1
ATOM 723 C CA . SER A 1 94 ? 12.811 -5.974 22.896 1.00 94.38 94 SER A CA 1
ATOM 724 C C . SER A 1 94 ? 12.685 -5.459 21.461 1.00 94.38 94 SER A C 1
ATOM 726 O O . SER A 1 94 ? 12.799 -6.233 20.510 1.00 94.38 94 SER A O 1
ATOM 728 N N . ARG A 1 95 ? 12.534 -4.136 21.306 1.00 92.19 95 ARG A N 1
ATOM 729 C CA . ARG A 1 95 ? 12.378 -3.457 20.009 1.00 92.19 95 ARG A CA 1
ATOM 730 C C . ARG A 1 95 ? 13.488 -3.802 19.013 1.00 92.19 95 ARG A C 1
ATOM 732 O O . ARG A 1 95 ? 13.195 -4.136 17.872 1.00 92.19 95 ARG A O 1
ATOM 739 N N . ILE A 1 96 ? 14.751 -3.775 19.449 1.00 94.19 96 ILE A N 1
ATOM 740 C CA . ILE A 1 96 ? 15.905 -4.055 18.575 1.00 94.19 96 ILE A CA 1
ATOM 741 C C . ILE A 1 96 ? 15.875 -5.507 18.088 1.00 94.19 96 ILE A C 1
ATOM 743 O O . ILE A 1 96 ? 16.035 -5.760 16.896 1.00 94.19 96 ILE A O 1
ATOM 747 N N . LYS A 1 97 ? 15.623 -6.461 18.995 1.00 93.50 97 LYS A N 1
ATOM 748 C CA . LYS A 1 97 ? 15.566 -7.888 18.643 1.00 93.50 97 LYS A CA 1
ATOM 749 C C . LYS A 1 97 ? 14.410 -8.176 17.687 1.00 93.50 97 LYS A C 1
ATOM 751 O O . LYS A 1 97 ? 14.625 -8.805 16.657 1.00 93.50 97 LYS A O 1
ATOM 756 N N . SER A 1 98 ? 13.212 -7.681 17.997 1.00 94.19 98 SER A N 1
ATOM 757 C CA . SER A 1 98 ? 12.031 -7.852 17.146 1.00 94.19 98 SER A CA 1
ATOM 758 C C . SER A 1 98 ? 12.235 -7.233 15.764 1.00 94.19 98 SER A C 1
ATOM 760 O O . SER A 1 98 ? 11.925 -7.874 14.765 1.00 94.19 98 SER A O 1
ATOM 762 N N . GLY A 1 99 ? 12.814 -6.029 15.690 1.00 94.44 99 GLY A N 1
ATOM 763 C CA . GLY A 1 99 ? 13.111 -5.364 14.421 1.00 94.44 99 GLY A CA 1
ATOM 764 C C . GLY A 1 99 ? 14.099 -6.155 13.564 1.00 94.44 99 GLY A C 1
ATOM 765 O O . GLY A 1 99 ? 13.834 -6.386 12.389 1.00 94.44 99 GLY A O 1
ATOM 766 N N . ALA A 1 100 ? 15.196 -6.640 14.152 1.00 94.62 100 ALA A N 1
ATOM 767 C CA . ALA A 1 100 ? 16.179 -7.450 13.433 1.00 94.62 100 ALA A CA 1
ATOM 768 C C . ALA A 1 100 ? 15.575 -8.760 12.899 1.00 94.62 100 ALA A C 1
ATOM 770 O O . ALA A 1 100 ? 15.776 -9.100 11.735 1.00 94.62 100 ALA A O 1
ATOM 771 N N . ILE A 1 101 ? 14.795 -9.466 13.726 1.00 94.88 101 ILE A N 1
ATOM 772 C CA . ILE A 1 101 ? 14.136 -10.718 13.331 1.00 94.88 101 ILE A CA 1
ATOM 773 C C . ILE A 1 101 ? 13.150 -10.467 12.187 1.00 94.88 101 ILE A C 1
ATOM 775 O O . ILE A 1 101 ? 13.200 -11.170 11.181 1.00 94.88 101 ILE A O 1
ATOM 779 N N . LEU A 1 102 ? 12.285 -9.455 12.306 1.00 95.06 102 LEU A N 1
ATOM 780 C CA . LEU A 1 102 ? 11.309 -9.126 11.266 1.00 95.06 102 LEU A CA 1
ATOM 781 C C . LEU A 1 102 ? 11.990 -8.745 9.946 1.00 95.06 102 LEU A C 1
ATOM 783 O O . LEU A 1 102 ? 11.583 -9.242 8.900 1.00 95.06 102 LEU A O 1
ATOM 787 N N . SER A 1 103 ? 13.053 -7.940 9.984 1.00 94.19 103 SER A N 1
ATOM 788 C CA . SER A 1 103 ? 13.815 -7.577 8.782 1.00 94.19 103 SER A CA 1
ATOM 789 C C . SER A 1 103 ? 14.460 -8.788 8.107 1.00 94.19 103 SER A C 1
ATOM 791 O O . SER A 1 103 ? 14.407 -8.902 6.884 1.00 94.19 103 SER A O 1
ATOM 793 N N . ILE A 1 104 ? 15.031 -9.720 8.881 1.00 95.62 104 ILE A N 1
ATOM 794 C CA . ILE A 1 104 ? 15.596 -10.967 8.342 1.00 95.62 104 ILE A CA 1
ATOM 795 C C . ILE A 1 104 ? 14.498 -11.821 7.704 1.00 95.62 104 ILE A C 1
ATOM 797 O O . ILE A 1 104 ? 14.689 -12.331 6.604 1.00 95.62 104 ILE A O 1
ATOM 801 N N . LEU A 1 105 ? 13.339 -11.951 8.353 1.00 94.50 105 LEU A N 1
ATOM 802 C CA . LEU A 1 105 ? 12.211 -12.695 7.794 1.00 94.50 105 LEU A CA 1
ATOM 803 C C . LEU A 1 105 ? 11.732 -12.072 6.480 1.00 94.50 105 LEU A C 1
ATOM 805 O O . LEU A 1 105 ? 11.596 -12.786 5.491 1.00 94.50 105 LEU A O 1
ATOM 809 N N . ILE A 1 106 ? 11.540 -10.751 6.438 1.00 93.69 106 ILE A N 1
ATOM 810 C CA . ILE A 1 106 ? 11.148 -10.036 5.214 1.00 93.69 106 ILE A CA 1
ATOM 811 C C . ILE A 1 106 ? 12.176 -10.263 4.102 1.00 93.69 106 ILE A C 1
ATOM 813 O O . ILE A 1 106 ? 11.784 -10.513 2.966 1.00 93.69 106 ILE A O 1
ATOM 817 N N . LEU A 1 107 ? 13.475 -10.238 4.413 1.00 94.69 107 LEU A N 1
ATOM 818 C CA . LEU A 1 107 ? 14.525 -10.517 3.434 1.00 94.69 107 LEU A CA 1
ATOM 819 C C . LEU A 1 107 ? 14.435 -11.953 2.897 1.00 94.69 107 LEU A C 1
ATOM 821 O O . LEU A 1 107 ? 14.481 -12.154 1.685 1.00 94.69 107 LEU A O 1
ATOM 825 N N . ILE A 1 108 ? 14.254 -12.941 3.778 1.00 95.38 108 ILE A N 1
ATOM 826 C CA . ILE A 1 108 ? 14.107 -14.354 3.398 1.00 95.38 108 ILE A CA 1
ATOM 827 C C . ILE A 1 108 ? 12.891 -14.551 2.489 1.00 95.38 108 ILE A C 1
ATOM 829 O O . ILE A 1 108 ? 13.008 -15.226 1.471 1.00 95.38 108 ILE A O 1
ATOM 833 N N . PHE A 1 109 ? 11.746 -13.943 2.810 1.00 91.81 109 PHE A N 1
ATOM 834 C CA . PHE A 1 109 ? 10.547 -14.013 1.967 1.00 91.81 109 PHE A CA 1
ATOM 835 C C . PHE A 1 109 ? 10.669 -13.183 0.679 1.00 91.81 109 PHE A C 1
ATOM 837 O O . PHE A 1 109 ? 10.065 -13.530 -0.332 1.00 91.81 109 PHE A O 1
ATOM 844 N N . GLY A 1 110 ? 11.469 -12.115 0.681 1.00 94.31 110 GLY A N 1
ATOM 845 C CA . GLY A 1 110 ? 11.709 -11.272 -0.491 1.00 94.31 110 GLY A CA 1
ATOM 846 C C . GLY A 1 110 ? 12.619 -11.912 -1.544 1.00 94.31 110 GLY A C 1
ATOM 847 O O . GLY A 1 110 ? 12.450 -11.642 -2.734 1.00 94.31 110 GLY A O 1
ATOM 848 N N . ILE A 1 111 ? 13.556 -12.780 -1.141 1.00 95.50 111 ILE A N 1
ATOM 849 C CA . ILE A 1 111 ? 14.497 -13.445 -2.061 1.00 95.50 111 ILE A CA 1
ATOM 850 C C . ILE A 1 111 ? 13.762 -14.281 -3.132 1.00 95.50 111 ILE A C 1
ATOM 852 O O . ILE A 1 111 ? 14.008 -14.039 -4.316 1.00 95.50 111 ILE A O 1
ATOM 856 N N . PRO A 1 112 ? 12.844 -15.211 -2.790 1.00 93.69 112 PRO A N 1
ATOM 857 C CA . PRO A 1 112 ? 12.084 -15.972 -3.783 1.00 93.69 112 PRO A CA 1
ATOM 858 C C . PRO A 1 112 ? 11.275 -15.094 -4.744 1.00 93.69 112 PRO A C 1
ATOM 860 O O . PRO A 1 112 ? 11.243 -15.370 -5.943 1.00 93.69 112 PRO A O 1
ATOM 863 N N . SER A 1 113 ? 10.672 -14.012 -4.244 1.00 92.69 113 SER A N 1
ATOM 864 C CA . SER A 1 113 ? 9.918 -13.060 -5.066 1.00 92.69 113 SER A CA 1
ATOM 865 C C . SER A 1 113 ? 10.812 -12.350 -6.073 1.00 92.69 113 SER A C 1
ATOM 867 O O . SER A 1 113 ? 10.474 -12.292 -7.252 1.00 92.69 113 SER A O 1
ATOM 869 N N . SER A 1 114 ? 11.992 -11.892 -5.651 1.00 93.69 114 SER A N 1
ATOM 870 C CA . SER A 1 114 ? 12.985 -11.302 -6.556 1.00 93.69 114 SER A CA 1
ATOM 871 C C . SER A 1 114 ? 13.447 -12.311 -7.614 1.00 93.69 114 SER A C 1
ATOM 873 O O . SER A 1 114 ? 13.432 -12.028 -8.812 1.00 93.69 114 SER A O 1
ATOM 875 N N . LEU A 1 115 ? 13.765 -13.540 -7.193 1.00 94.50 115 LEU A N 1
ATOM 876 C CA . LEU A 1 115 ? 14.206 -14.603 -8.097 1.00 94.50 115 LEU A CA 1
ATOM 877 C C . LEU A 1 115 ? 13.126 -15.049 -9.090 1.00 94.50 115 LEU A C 1
ATOM 879 O O . LEU A 1 115 ? 13.480 -15.570 -10.150 1.00 94.50 115 LEU A O 1
ATOM 883 N N . SER A 1 116 ? 11.838 -14.834 -8.805 1.00 93.50 116 SER A N 1
ATOM 884 C CA . SER A 1 116 ? 10.759 -15.155 -9.749 1.00 93.50 116 SER A CA 1
ATOM 885 C C . SER A 1 116 ? 10.721 -14.267 -10.996 1.00 93.50 116 SER A C 1
ATOM 887 O O . SER A 1 116 ? 10.112 -14.655 -11.986 1.00 93.50 116 SER A O 1
ATOM 889 N N . PHE A 1 117 ? 11.447 -13.145 -11.015 1.00 89.50 117 PHE A N 1
ATOM 890 C CA . PHE A 1 117 ? 11.678 -12.370 -12.241 1.00 89.50 117 PHE A CA 1
ATOM 891 C C . PHE A 1 117 ? 12.849 -12.907 -13.086 1.00 89.50 117 PHE A C 1
ATOM 893 O O . PHE A 1 117 ? 13.116 -12.388 -14.167 1.00 89.50 117 PHE A O 1
ATOM 900 N N . GLY A 1 118 ? 13.563 -13.935 -12.610 1.00 90.31 118 GLY A N 1
ATOM 901 C CA . GLY A 1 118 ? 14.731 -14.518 -13.274 1.00 90.31 118 GLY A CA 1
ATOM 902 C C . GLY A 1 118 ? 14.793 -16.035 -13.107 1.00 90.31 118 GLY A C 1
ATOM 903 O O . GLY A 1 118 ? 14.020 -16.766 -13.722 1.00 90.31 118 GLY A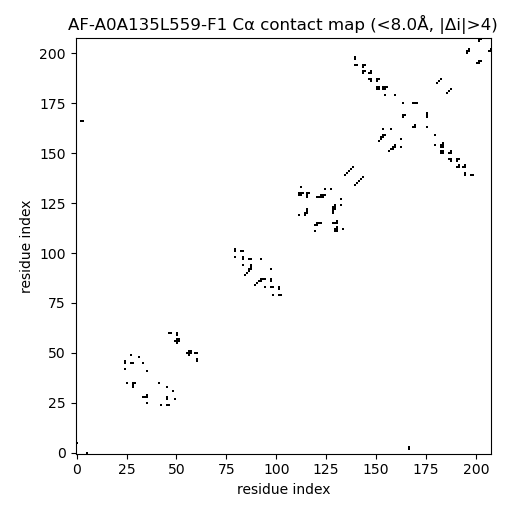 O 1
ATOM 904 N N . ALA A 1 119 ? 15.719 -16.521 -12.272 1.00 91.88 119 ALA A N 1
ATOM 905 C CA . ALA A 1 119 ? 16.029 -17.949 -12.131 1.00 91.88 119 ALA A CA 1
ATOM 906 C C . ALA A 1 119 ? 14.826 -18.834 -11.745 1.00 91.88 119 ALA A C 1
ATOM 908 O O . ALA A 1 119 ? 14.760 -19.988 -12.160 1.00 91.88 119 ALA A O 1
ATOM 909 N N . LEU A 1 120 ? 13.869 -18.304 -10.975 1.00 91.00 120 LEU A N 1
ATOM 910 C CA . LEU A 1 120 ? 12.648 -19.010 -10.573 1.00 91.00 120 LEU A CA 1
ATOM 911 C C . LEU A 1 120 ? 11.425 -18.629 -11.421 1.00 91.00 120 LEU A C 1
ATOM 913 O O . LEU A 1 120 ? 10.311 -18.989 -11.059 1.00 91.00 120 LEU A O 1
ATOM 917 N N . GLY A 1 121 ? 11.591 -17.935 -12.551 1.00 86.06 121 GLY A N 1
ATOM 918 C CA . GLY A 1 121 ? 10.460 -17.455 -13.359 1.00 86.06 121 GLY A CA 1
ATOM 919 C C . GLY A 1 121 ? 9.593 -18.553 -13.980 1.00 86.06 121 GLY A C 1
ATOM 920 O O . GLY A 1 121 ? 8.424 -18.325 -14.284 1.00 86.06 121 GLY A O 1
ATOM 921 N N . GLN A 1 122 ? 10.128 -19.770 -14.124 1.00 87.38 122 GLN A N 1
ATOM 922 C CA . GLN A 1 122 ? 9.345 -20.930 -14.566 1.00 87.38 122 GLN A CA 1
ATOM 923 C C . GLN A 1 122 ? 8.578 -21.612 -13.424 1.00 87.38 122 GLN A C 1
ATOM 925 O O . GLN A 1 122 ? 7.663 -22.395 -13.683 1.00 87.38 122 GLN A O 1
ATOM 930 N N . VAL A 1 123 ? 8.923 -21.326 -12.164 1.00 90.06 123 VAL A N 1
ATOM 931 C CA . VAL A 1 123 ? 8.235 -21.893 -11.003 1.00 90.06 123 VAL A CA 1
ATOM 932 C C . VAL A 1 123 ? 6.923 -21.145 -10.814 1.00 90.06 123 VAL A C 1
ATOM 934 O O . VAL A 1 123 ? 6.890 -20.030 -10.293 1.00 90.06 123 VAL A O 1
ATOM 937 N N . LYS A 1 124 ? 5.834 -21.780 -11.248 1.00 88.94 124 LYS A N 1
ATOM 938 C CA . LYS A 1 124 ? 4.478 -21.267 -11.075 1.00 88.94 124 LYS A CA 1
ATOM 939 C C . LYS A 1 124 ? 3.718 -22.089 -10.044 1.00 88.94 124 LYS A C 1
ATOM 941 O O . LYS A 1 124 ? 3.659 -23.313 -10.131 1.00 88.94 124 LYS A O 1
ATOM 946 N N . LEU A 1 125 ? 3.099 -21.404 -9.094 1.00 86.81 125 LEU A N 1
ATOM 947 C CA . LEU A 1 125 ? 2.199 -21.961 -8.091 1.00 86.81 125 LEU A CA 1
ATOM 948 C C . LEU A 1 125 ? 0.796 -21.436 -8.392 1.00 86.81 125 LEU A C 1
ATOM 950 O O . LEU A 1 125 ? 0.595 -20.230 -8.485 1.00 86.81 125 LEU A O 1
ATOM 954 N N . PHE A 1 126 ? -0.172 -22.332 -8.597 1.00 84.81 126 PHE A N 1
ATOM 955 C CA . PHE A 1 126 ? -1.540 -21.960 -8.998 1.00 84.81 126 PHE A CA 1
ATOM 956 C C . PHE A 1 126 ? -1.607 -21.098 -10.279 1.00 84.81 126 PHE A C 1
ATOM 958 O O . PHE A 1 126 ? -2.518 -20.296 -10.452 1.00 84.81 126 PHE A O 1
ATOM 965 N N . GLY A 1 127 ? -0.634 -21.259 -11.183 1.00 85.69 127 GLY A N 1
ATOM 966 C CA . GLY A 1 127 ? -0.530 -20.480 -12.424 1.00 85.69 127 GLY A CA 1
ATOM 967 C C . GLY A 1 127 ? 0.149 -19.112 -12.279 1.00 85.69 127 GLY A C 1
ATOM 968 O O . GLY A 1 127 ? 0.391 -18.468 -13.298 1.00 85.69 127 GLY A O 1
ATOM 969 N N . LEU A 1 128 ? 0.515 -18.711 -11.059 1.00 88.69 128 LEU A N 1
ATOM 970 C CA . LEU A 1 128 ? 1.174 -17.445 -10.734 1.00 88.69 128 LEU A CA 1
ATOM 971 C C . LEU A 1 128 ? 2.650 -17.668 -10.388 1.00 88.69 128 LEU A C 1
ATOM 973 O O . LEU A 1 128 ? 3.012 -18.694 -9.809 1.00 88.69 128 LEU A O 1
ATOM 977 N N . SER A 1 129 ? 3.512 -16.711 -10.717 1.00 92.19 129 SER A N 1
ATOM 978 C CA . SER A 1 129 ? 4.878 -16.653 -10.183 1.00 92.19 129 SER A CA 1
ATOM 979 C C . SER A 1 129 ? 4.869 -16.445 -8.662 1.00 92.19 129 SER A C 1
ATOM 981 O O . SER A 1 129 ? 3.853 -16.083 -8.068 1.00 92.19 129 SER A O 1
ATOM 983 N N . ILE A 1 130 ? 6.011 -16.658 -8.003 1.00 92.88 130 ILE A N 1
ATOM 984 C CA . ILE A 1 130 ? 6.116 -16.480 -6.544 1.00 92.88 130 ILE A CA 1
ATOM 985 C C . ILE A 1 130 ? 5.790 -15.034 -6.138 1.00 92.88 130 ILE A C 1
ATOM 987 O O . ILE A 1 130 ? 5.032 -14.829 -5.190 1.00 92.88 130 ILE A O 1
ATOM 991 N N . PHE A 1 131 ? 6.312 -14.043 -6.874 1.00 92.38 131 PHE A N 1
ATOM 992 C CA . PHE A 1 131 ? 5.978 -12.636 -6.654 1.00 92.38 131 PHE A CA 1
ATOM 993 C C . PHE A 1 131 ? 4.471 -12.384 -6.792 1.00 92.38 131 PHE A C 1
ATOM 995 O O . PHE A 1 131 ? 3.870 -11.814 -5.885 1.00 92.38 131 PHE A O 1
ATOM 1002 N N . GLU A 1 132 ? 3.853 -12.844 -7.883 1.00 91.00 132 GLU A N 1
ATOM 1003 C CA . GLU A 1 132 ? 2.420 -12.636 -8.131 1.00 91.00 132 GLU A CA 1
ATOM 1004 C C . GLU A 1 132 ? 1.548 -13.317 -7.073 1.00 91.00 132 GLU A C 1
ATOM 1006 O O . GLU A 1 132 ? 0.542 -12.755 -6.654 1.00 91.00 132 GLU A O 1
ATOM 1011 N N . LEU A 1 133 ? 1.932 -14.505 -6.599 1.00 91.94 133 LEU A N 1
ATOM 1012 C CA . LEU A 1 133 ? 1.205 -15.201 -5.540 1.00 91.94 133 LEU A CA 1
ATOM 1013 C C . LEU A 1 133 ? 1.254 -14.421 -4.219 1.00 91.94 133 LEU A C 1
ATOM 1015 O O . LEU A 1 133 ? 0.237 -14.295 -3.533 1.00 91.94 133 LEU A O 1
ATOM 1019 N N . MET A 1 134 ? 2.430 -13.905 -3.854 1.00 92.06 134 MET A N 1
ATOM 1020 C CA . MET A 1 134 ? 2.600 -13.108 -2.639 1.00 92.06 134 MET A CA 1
ATOM 1021 C C . MET A 1 134 ? 1.859 -11.773 -2.725 1.00 92.06 134 MET A C 1
ATOM 1023 O O . MET A 1 134 ? 1.192 -11.395 -1.759 1.00 92.06 134 MET A O 1
ATOM 1027 N N . ASP A 1 135 ? 1.935 -11.091 -3.869 1.00 91.50 135 ASP A N 1
ATOM 1028 C CA . ASP A 1 135 ? 1.190 -9.856 -4.113 1.00 91.50 135 ASP A CA 1
ATOM 1029 C C . ASP A 1 135 ? -0.321 -10.110 -4.079 1.00 91.50 135 ASP A C 1
ATOM 1031 O O . ASP A 1 135 ? -1.040 -9.428 -3.356 1.00 91.50 135 ASP A O 1
ATOM 1035 N N . PHE A 1 136 ? -0.807 -11.171 -4.727 1.00 90.81 136 PHE A N 1
ATOM 1036 C CA . PHE A 1 136 ? -2.220 -11.544 -4.677 1.00 90.81 136 PHE A CA 1
ATOM 1037 C C . PHE A 1 136 ? -2.686 -11.831 -3.239 1.00 90.81 136 PHE A C 1
ATOM 1039 O O . PHE A 1 136 ? -3.728 -11.356 -2.782 1.00 90.81 136 PHE A O 1
ATOM 1046 N N . PHE A 1 137 ? -1.906 -12.571 -2.456 1.00 91.25 137 PHE A N 1
ATOM 1047 C CA . PHE A 1 137 ? -2.282 -12.826 -1.068 1.00 91.25 137 PHE A CA 1
ATOM 1048 C C . PHE A 1 137 ? -2.320 -11.540 -0.221 1.00 91.25 137 PHE A C 1
ATOM 1050 O O . PHE A 1 137 ? -3.235 -11.350 0.589 1.00 91.25 137 PHE A O 1
ATOM 1057 N N . ALA A 1 138 ? -1.353 -10.640 -0.398 1.00 91.75 138 ALA A N 1
ATOM 1058 C CA . ALA A 1 138 ? -1.271 -9.401 0.369 1.00 91.75 138 ALA A CA 1
ATOM 1059 C C . ALA A 1 138 ? -2.312 -8.364 -0.092 1.00 91.75 138 ALA A C 1
ATOM 1061 O O . ALA A 1 138 ? -3.170 -7.946 0.690 1.00 91.75 138 ALA A O 1
ATOM 1062 N N . SER A 1 139 ? -2.257 -7.984 -1.364 1.00 90.25 139 SER A N 1
ATOM 1063 C CA . SER A 1 139 ? -2.997 -6.874 -1.969 1.00 90.25 139 SER A CA 1
ATOM 1064 C C . SER A 1 139 ? -4.458 -7.221 -2.247 1.00 90.25 139 SER A C 1
ATOM 1066 O O . SER A 1 139 ? -5.345 -6.387 -2.067 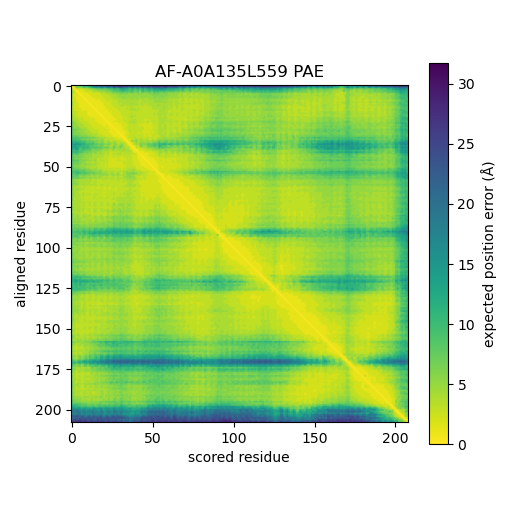1.00 90.25 139 SER A O 1
ATOM 1068 N N . ASN A 1 140 ? -4.728 -8.466 -2.638 1.00 89.62 140 ASN A N 1
ATOM 1069 C CA . ASN A 1 140 ? -6.024 -8.890 -3.161 1.00 89.62 140 ASN A CA 1
ATOM 1070 C C . ASN A 1 140 ? -6.871 -9.676 -2.143 1.00 89.62 140 ASN A C 1
ATOM 1072 O O . ASN A 1 140 ? -8.097 -9.684 -2.256 1.00 89.62 140 ASN A O 1
ATOM 1076 N N . ILE A 1 141 ? -6.252 -10.279 -1.120 1.00 91.19 141 ILE A N 1
ATOM 1077 C CA . ILE A 1 141 ? -6.960 -11.000 -0.047 1.00 91.19 141 ILE A CA 1
ATOM 1078 C C . ILE A 1 141 ? -6.814 -10.280 1.296 1.00 91.19 141 ILE A C 1
ATOM 1080 O O . ILE A 1 141 ? -7.815 -9.892 1.901 1.00 91.19 141 ILE A O 1
ATOM 1084 N N . SER A 1 142 ? -5.580 -10.093 1.772 1.00 92.38 142 SER A N 1
ATOM 1085 C CA . SER A 1 142 ? -5.319 -9.642 3.145 1.00 92.38 142 SER A CA 1
ATOM 1086 C C . SER A 1 142 ? -5.798 -8.213 3.400 1.00 92.38 142 SER A C 1
ATOM 1088 O O . SER A 1 142 ? -6.477 -7.973 4.401 1.00 92.38 142 SER A O 1
ATOM 1090 N N . LEU A 1 143 ? -5.492 -7.268 2.500 1.00 92.44 143 LEU A N 1
ATOM 1091 C CA . LEU A 1 143 ? -5.921 -5.871 2.638 1.00 92.44 143 LEU A CA 1
ATOM 1092 C C . LEU A 1 143 ? -7.455 -5.710 2.582 1.00 92.44 143 LEU A C 1
ATOM 1094 O O . LEU A 1 143 ? -8.000 -5.109 3.514 1.00 92.44 143 LEU A O 1
ATOM 1098 N N . PRO A 1 144 ? -8.187 -6.260 1.588 1.00 93.06 144 PRO A N 1
ATOM 1099 C CA . PRO A 1 144 ? -9.647 -6.160 1.558 1.00 93.06 144 PRO A CA 1
ATOM 1100 C C . PRO A 1 144 ? -10.313 -6.828 2.764 1.00 93.06 144 PRO A C 1
ATOM 1102 O O . PRO A 1 144 ? -11.190 -6.232 3.392 1.00 93.06 144 PRO A O 1
ATOM 1105 N N . LEU A 1 145 ? -9.868 -8.032 3.140 1.00 94.25 145 LEU A N 1
ATOM 1106 C CA . LEU A 1 145 ? -10.413 -8.748 4.294 1.00 94.25 145 LEU A CA 1
ATOM 1107 C C . LEU A 1 145 ? -10.175 -7.970 5.594 1.00 94.25 145 LEU A C 1
ATOM 1109 O O . LEU A 1 145 ? -11.104 -7.782 6.380 1.00 94.25 145 LEU A O 1
ATOM 1113 N N . GLY A 1 146 ? -8.956 -7.467 5.799 1.00 93.81 146 GLY A N 1
ATOM 1114 C CA . GLY A 1 146 ? -8.622 -6.611 6.936 1.00 93.81 146 GLY A CA 1
ATOM 1115 C C . GLY A 1 146 ? -9.469 -5.338 6.971 1.00 93.81 146 GLY A C 1
ATOM 1116 O O . GLY A 1 146 ? -9.963 -4.961 8.033 1.00 93.81 146 GLY A O 1
ATOM 1117 N N . GLY A 1 147 ? -9.708 -4.721 5.811 1.00 93.88 147 GLY A N 1
ATOM 1118 C CA . GLY A 1 147 ? -10.579 -3.556 5.662 1.00 93.88 147 GLY A CA 1
ATOM 1119 C C . GLY A 1 147 ? -12.030 -3.835 6.059 1.00 93.88 147 GLY A C 1
ATOM 1120 O O . GLY A 1 147 ? -12.602 -3.069 6.834 1.00 93.88 147 GLY A O 1
ATOM 1121 N N . ILE A 1 148 ? -12.612 -4.949 5.597 1.00 94.75 148 ILE A N 1
ATOM 1122 C CA . ILE A 1 148 ? -13.976 -5.367 5.968 1.00 94.75 148 ILE A CA 1
ATOM 1123 C C . ILE A 1 148 ? -14.060 -5.627 7.471 1.00 94.75 148 ILE A C 1
ATOM 1125 O O . ILE A 1 148 ? -14.939 -5.085 8.139 1.00 94.75 148 ILE A O 1
ATOM 1129 N N . LEU A 1 149 ? -13.142 -6.425 8.022 1.00 95.50 149 LEU A N 1
ATOM 1130 C CA . LEU A 1 149 ? -13.141 -6.760 9.447 1.00 95.50 149 LEU A CA 1
ATOM 1131 C C . LEU A 1 149 ? -12.998 -5.508 10.318 1.00 95.50 149 LEU A C 1
ATOM 1133 O O . LEU A 1 149 ? -13.713 -5.367 11.311 1.00 95.50 149 LEU A O 1
ATOM 1137 N N . LEU A 1 150 ? -12.129 -4.573 9.927 1.00 94.75 150 LEU A N 1
ATOM 1138 C CA . LEU A 1 150 ? -11.965 -3.302 10.625 1.00 94.75 150 LEU A CA 1
ATOM 1139 C C . LEU A 1 150 ? -13.228 -2.437 10.530 1.00 94.75 150 LEU A C 1
ATOM 1141 O O . LEU A 1 150 ? -13.667 -1.893 11.544 1.00 94.75 150 LEU A O 1
ATOM 1145 N N . ALA A 1 151 ? -13.836 -2.333 9.347 1.00 94.75 151 ALA A N 1
ATOM 1146 C CA . ALA A 1 151 ? -15.062 -1.569 9.138 1.00 94.75 151 ALA A CA 1
ATOM 1147 C C . ALA A 1 151 ? -16.225 -2.124 9.975 1.00 94.75 151 ALA A C 1
ATOM 1149 O O . ALA A 1 151 ? -16.892 -1.367 10.682 1.00 94.75 151 ALA A O 1
ATOM 1150 N N . LEU A 1 152 ? -16.407 -3.448 9.987 1.00 94.19 152 LEU A N 1
ATOM 1151 C CA . LEU A 1 152 ? -17.430 -4.113 10.794 1.00 94.19 152 LEU A CA 1
ATOM 1152 C C . LEU A 1 152 ? -17.160 -3.964 12.295 1.00 94.19 152 LEU A C 1
ATOM 1154 O O . LEU A 1 152 ? -18.080 -3.682 13.068 1.00 94.19 152 LEU A O 1
ATOM 1158 N N . TYR A 1 153 ? -15.901 -4.095 12.718 1.00 95.19 153 TYR A N 1
ATOM 1159 C CA . TYR A 1 153 ? -15.522 -3.907 14.113 1.00 95.19 153 TYR A CA 1
ATOM 1160 C C . TYR A 1 153 ? -15.818 -2.479 14.584 1.00 95.19 153 TYR A C 1
ATOM 1162 O O . TYR A 1 153 ? -16.502 -2.295 15.589 1.00 95.19 153 TYR A O 1
ATOM 1170 N N . VAL A 1 154 ? -15.363 -1.456 13.858 1.00 94.31 154 VAL A N 1
ATOM 1171 C CA . VAL A 1 154 ? -15.602 -0.051 14.233 1.00 94.31 154 VAL A CA 1
ATOM 1172 C C . VAL A 1 154 ? -17.091 0.297 14.136 1.00 94.31 154 VAL A C 1
ATOM 1174 O O . VAL A 1 154 ? -17.641 0.931 15.040 1.00 94.31 154 VAL A O 1
ATOM 1177 N N . GLY A 1 155 ? -17.752 -0.152 13.070 1.00 92.06 155 GLY A N 1
ATOM 1178 C CA . GLY A 1 155 ? -19.147 0.151 12.775 1.00 92.06 155 GLY A CA 1
ATOM 1179 C C . GLY A 1 155 ? -20.140 -0.473 13.756 1.00 92.06 155 GLY A C 1
ATOM 1180 O O . GLY A 1 155 ? -21.080 0.207 14.179 1.00 92.06 155 GLY A O 1
ATOM 1181 N N . PHE A 1 156 ? -19.933 -1.734 14.142 1.00 92.25 156 PHE A N 1
ATOM 1182 C CA . PHE A 1 156 ? -20.916 -2.512 14.907 1.00 92.25 156 PHE A CA 1
ATOM 1183 C C . PHE A 1 156 ? -20.424 -2.955 16.288 1.00 92.25 156 PHE A C 1
ATOM 1185 O O . PHE A 1 156 ? -21.190 -2.866 17.244 1.00 92.25 156 PHE A O 1
ATOM 1192 N N . VAL A 1 157 ? -19.168 -3.394 16.428 1.00 93.88 157 VAL A N 1
ATOM 1193 C CA . VAL A 1 157 ? -18.657 -3.958 17.697 1.00 93.88 157 VAL A CA 1
ATOM 1194 C C . VAL A 1 157 ? -18.217 -2.861 18.666 1.00 93.88 157 VAL A C 1
ATOM 1196 O O . VAL A 1 157 ? -18.672 -2.803 19.807 1.00 93.88 157 VAL A O 1
ATOM 1199 N N . TRP A 1 158 ? -17.346 -1.954 18.222 1.00 94.38 158 TRP A N 1
ATOM 1200 C CA . TRP A 1 158 ? -16.934 -0.798 19.016 1.00 94.38 158 TRP A CA 1
ATOM 1201 C C . TRP A 1 158 ? -18.057 0.241 19.104 1.00 94.38 158 TRP A C 1
ATOM 1203 O O . TRP A 1 158 ? -18.280 0.846 20.159 1.00 94.38 158 TRP A O 1
ATOM 1213 N N . GLY A 1 159 ? -18.796 0.390 18.003 1.00 90.19 159 GLY A N 1
ATOM 1214 C CA . GLY A 1 159 ? -19.974 1.231 17.881 1.00 90.19 159 GLY A CA 1
ATOM 1215 C C . GLY A 1 159 ? -19.644 2.658 17.443 1.00 90.19 159 GLY A C 1
ATOM 1216 O O . GLY A 1 159 ? -18.837 3.365 18.056 1.00 90.19 159 GLY A O 1
ATOM 1217 N N . MET A 1 160 ? -20.367 3.130 16.425 1.00 88.88 160 MET A N 1
ATOM 1218 C CA . MET A 1 160 ? -20.115 4.426 15.785 1.00 88.88 160 MET A CA 1
ATOM 1219 C C . MET A 1 160 ? -20.140 5.629 16.735 1.00 88.88 160 MET A C 1
ATOM 1221 O O . MET A 1 160 ? -19.400 6.584 16.520 1.00 88.88 160 MET A O 1
ATOM 1225 N N . LYS A 1 161 ? -20.938 5.606 17.813 1.00 87.00 161 LYS A N 1
ATOM 1226 C CA . LYS A 1 161 ? -20.967 6.708 18.794 1.00 87.00 161 LYS A CA 1
ATOM 1227 C C . LYS A 1 161 ? -19.608 6.906 19.479 1.00 87.00 161 LYS A C 1
ATOM 1229 O O . LYS A 1 161 ? -19.154 8.040 19.599 1.00 87.00 161 LYS A O 1
ATOM 1234 N N . LYS A 1 162 ? -18.949 5.814 19.889 1.00 89.00 162 LYS A N 1
ATOM 1235 C CA . LYS A 1 162 ? -17.626 5.859 20.537 1.00 89.00 162 LYS A CA 1
ATOM 1236 C C . LYS A 1 162 ? -16.543 6.265 19.537 1.00 89.00 162 LYS A C 1
ATOM 1238 O O . LYS A 1 162 ? -15.704 7.101 19.857 1.00 89.00 162 LYS A O 1
ATOM 1243 N N . ALA A 1 163 ? -16.616 5.729 18.318 1.00 89.31 163 ALA A N 1
ATOM 1244 C CA . ALA A 1 163 ? -15.686 6.053 17.240 1.00 89.31 163 ALA A CA 1
ATOM 1245 C C . ALA A 1 163 ? -15.781 7.525 16.791 1.00 89.31 163 ALA A C 1
ATOM 1247 O O . ALA A 1 163 ? -14.768 8.175 16.572 1.00 89.31 163 ALA A O 1
ATOM 1248 N N . MET A 1 164 ? -16.983 8.098 16.685 1.00 88.19 164 MET A N 1
ATOM 1249 C CA . MET A 1 164 ? -17.149 9.518 16.339 1.00 88.19 164 MET A CA 1
ATOM 1250 C C . MET A 1 164 ? -16.620 10.437 17.446 1.00 88.19 164 MET A C 1
ATOM 1252 O O . MET A 1 164 ? -15.954 11.431 17.152 1.00 88.19 164 MET A O 1
ATOM 1256 N N . ALA A 1 165 ? -16.856 10.077 18.710 1.00 86.69 165 ALA A N 1
ATOM 1257 C CA . ALA A 1 165 ? -16.354 10.833 19.851 1.00 86.69 165 ALA A CA 1
ATOM 1258 C C . ALA A 1 165 ? -14.815 10.843 19.919 1.00 86.69 165 ALA A C 1
ATOM 1260 O O . ALA A 1 165 ? -14.232 11.894 20.181 1.00 86.69 165 ALA A O 1
ATOM 1261 N N . SER A 1 166 ? -14.143 9.722 19.622 1.00 86.38 166 SER A N 1
ATOM 1262 C CA . SER A 1 166 ? -12.673 9.633 19.676 1.00 86.38 166 SER A CA 1
ATOM 1263 C C . SER A 1 166 ? -11.961 10.484 18.618 1.00 86.38 166 SER A C 1
ATOM 1265 O O . SER A 1 166 ? -10.819 10.890 18.819 1.00 86.38 166 SER A O 1
ATOM 1267 N N . VAL A 1 167 ? -12.642 10.812 17.516 1.00 85.44 167 VAL A N 1
ATOM 1268 C CA . VAL A 1 167 ? -12.128 11.687 16.444 1.00 85.44 167 VAL A CA 1
ATOM 1269 C C . VAL A 1 167 ? -12.608 13.142 16.622 1.00 85.44 167 VAL A C 1
ATOM 1271 O O . VAL A 1 167 ? -12.346 14.009 15.783 1.00 85.44 167 VAL A O 1
ATOM 1274 N N . GLY A 1 168 ? -13.317 13.443 17.717 1.00 83.69 168 GLY A N 1
ATOM 1275 C CA . GLY A 1 168 ? -13.826 14.780 18.025 1.00 83.69 168 GLY A CA 1
ATOM 1276 C C . GLY A 1 168 ? -14.940 15.239 17.081 1.00 83.69 168 GLY A C 1
ATOM 1277 O O . GLY A 1 168 ? -14.989 16.411 16.702 1.00 83.69 168 GLY A O 1
ATOM 1278 N N . PHE A 1 169 ? -15.786 14.328 16.594 1.00 83.88 169 PHE A N 1
ATOM 1279 C CA . PHE A 1 169 ? -17.036 14.694 15.923 1.00 83.88 169 PHE A CA 1
ATOM 1280 C C . PHE A 1 169 ? -18.130 15.003 16.944 1.00 83.88 169 PHE A C 1
ATOM 1282 O O . PHE A 1 169 ? -18.258 14.326 17.964 1.00 83.88 169 PHE A O 1
ATOM 1289 N N . THR A 1 170 ? -18.949 16.003 16.634 1.00 77.12 170 THR A N 1
ATOM 1290 C CA . THR A 1 170 ? -20.183 16.285 17.369 1.00 77.12 170 THR A CA 1
ATOM 1291 C C . THR A 1 170 ? -21.361 15.539 16.729 1.00 77.12 170 THR A C 1
ATOM 1293 O O . THR A 1 170 ? -21.338 15.266 15.525 1.00 77.12 170 THR A O 1
ATOM 1296 N N . PRO A 1 171 ? -22.423 15.198 17.484 1.00 67.50 171 PRO A N 1
ATOM 1297 C CA . PRO A 1 171 ? -23.594 14.498 16.941 1.00 67.50 171 PRO A CA 1
ATOM 1298 C C . PRO A 1 171 ? -24.305 15.231 15.788 1.00 67.50 171 PRO A C 1
ATOM 1300 O O . PRO A 1 171 ? -25.028 14.606 15.007 1.00 67.50 171 PRO A O 1
ATOM 1303 N N . GLN A 1 172 ? -24.122 16.551 15.683 1.00 74.12 172 GLN A N 1
ATOM 1304 C CA . GLN A 1 172 ? -24.706 17.393 14.639 1.00 74.12 172 GLN A CA 1
ATOM 1305 C C . GLN A 1 172 ? -23.879 17.418 13.340 1.00 74.12 172 GLN A C 1
ATOM 1307 O O . GLN A 1 172 ? -24.387 17.861 12.306 1.00 74.12 172 GLN A O 1
ATOM 1312 N N . ASP A 1 173 ? -22.642 16.911 13.347 1.00 82.88 173 ASP A N 1
ATOM 1313 C CA . ASP A 1 173 ? -21.759 16.947 12.181 1.00 82.88 173 ASP A CA 1
ATOM 1314 C C . ASP A 1 173 ? -22.280 16.039 11.054 1.00 82.88 173 ASP A C 1
ATOM 1316 O O . ASP A 1 173 ? -22.293 14.809 11.155 1.00 82.88 173 ASP A O 1
ATOM 1320 N N . LYS A 1 174 ? -22.648 16.636 9.912 1.00 83.62 174 LYS A N 1
ATOM 1321 C CA . LYS A 1 174 ? -23.066 15.890 8.706 1.00 83.62 174 LYS A CA 1
ATOM 1322 C C . LYS A 1 174 ? -21.986 14.911 8.228 1.00 83.62 174 LYS A C 1
ATOM 1324 O O . LYS A 1 174 ? -22.304 13.799 7.814 1.00 83.62 174 LYS A O 1
ATOM 1329 N N . LEU A 1 175 ? -20.714 15.301 8.350 1.00 84.50 175 LEU A N 1
ATOM 1330 C CA . LEU A 1 175 ? -19.559 14.457 8.026 1.00 84.50 175 LEU A CA 1
ATOM 1331 C C . LEU A 1 175 ? -19.470 13.213 8.918 1.00 84.50 175 LEU A C 1
ATOM 1333 O O . LEU A 1 175 ? -19.087 12.152 8.437 1.00 84.50 175 LEU A O 1
ATOM 1337 N N . ALA A 1 176 ? -19.867 13.318 10.187 1.00 84.81 176 ALA A N 1
ATOM 1338 C CA . ALA A 1 176 ? -19.848 12.194 11.116 1.00 84.81 176 ALA A CA 1
ATOM 1339 C C . ALA A 1 176 ? -20.889 11.133 10.723 1.00 84.81 176 ALA A C 1
ATOM 1341 O O . ALA A 1 176 ? -20.589 9.940 10.699 1.00 84.81 176 ALA A O 1
ATOM 1342 N N . LYS A 1 177 ? -22.089 11.575 10.316 1.00 86.00 177 LYS A N 1
ATOM 1343 C CA . LYS A 1 177 ? -23.140 10.686 9.793 1.00 86.00 177 LYS A CA 1
ATOM 1344 C C . LYS A 1 177 ? -22.719 10.005 8.490 1.00 86.00 177 LYS A C 1
ATOM 1346 O O . LYS A 1 177 ? -22.875 8.793 8.371 1.00 86.00 177 LYS A O 1
ATOM 1351 N N . ALA A 1 178 ? -22.162 10.762 7.543 1.00 89.44 178 ALA A N 1
ATOM 1352 C CA . ALA A 1 178 ? -21.678 10.215 6.274 1.00 89.44 178 ALA A CA 1
ATOM 1353 C C . ALA A 1 178 ? -20.563 9.178 6.487 1.00 89.44 178 ALA A C 1
ATOM 1355 O O . ALA A 1 178 ? -20.605 8.093 5.910 1.00 89.44 178 ALA A O 1
ATOM 1356 N N . TRP A 1 179 ? -19.607 9.475 7.371 1.00 89.81 179 TRP A N 1
ATOM 1357 C CA . TRP A 1 179 ? -18.544 8.542 7.740 1.00 89.81 179 TRP A CA 1
ATOM 1358 C C . TRP A 1 179 ? -19.089 7.271 8.403 1.00 89.81 179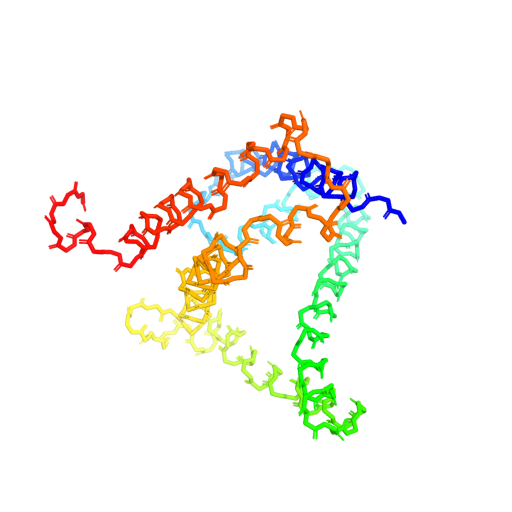 TRP A C 1
ATOM 1360 O O . TRP A 1 179 ? -18.655 6.174 8.058 1.00 89.81 179 TRP A O 1
ATOM 1370 N N . GLY A 1 180 ? -20.082 7.395 9.289 1.00 90.06 180 GLY A N 1
ATOM 1371 C CA . GLY A 1 180 ? -20.719 6.242 9.927 1.00 90.06 180 GLY A CA 1
ATOM 1372 C C . GLY A 1 180 ? -21.454 5.327 8.955 1.00 90.06 180 GLY A C 1
ATOM 1373 O O . GLY A 1 180 ? -21.231 4.120 8.983 1.00 90.06 180 GLY A O 1
ATOM 1374 N N . ILE A 1 181 ? -22.258 5.887 8.046 1.00 91.81 181 ILE A N 1
ATOM 1375 C CA . ILE A 1 181 ? -22.929 5.106 6.992 1.00 91.81 181 ILE A CA 1
ATOM 1376 C C . ILE A 1 181 ? -21.892 4.429 6.089 1.00 91.81 181 ILE A C 1
ATOM 1378 O O . ILE A 1 181 ? -22.056 3.265 5.717 1.00 91.81 181 ILE A O 1
ATOM 1382 N N . SER A 1 182 ? -20.808 5.144 5.773 1.00 91.81 182 SER A N 1
ATOM 1383 C CA . SER A 1 182 ? -19.722 4.601 4.968 1.00 91.81 182 SER A CA 1
ATOM 1384 C C . SER A 1 182 ? -19.074 3.387 5.635 1.00 91.81 182 SER A C 1
ATOM 1386 O O . SER A 1 182 ? -19.016 2.324 5.027 1.00 91.81 182 SER A O 1
ATOM 1388 N N . LEU A 1 183 ? -18.674 3.496 6.905 1.00 92.50 183 LEU A N 1
ATOM 1389 C CA . LEU A 1 183 ? -18.046 2.392 7.636 1.00 92.50 183 LEU A CA 1
ATOM 1390 C C . LEU A 1 183 ? -18.984 1.212 7.904 1.00 92.50 183 LEU A C 1
ATOM 1392 O O . LEU A 1 183 ? -18.542 0.069 7.858 1.00 92.50 183 LEU A O 1
ATOM 1396 N N . GLN A 1 184 ? -20.257 1.465 8.208 1.00 92.12 184 GLN A N 1
ATOM 1397 C CA . GLN A 1 184 ? -21.195 0.399 8.572 1.00 92.12 184 GLN A CA 1
ATOM 1398 C C . GLN A 1 184 ? -21.719 -0.374 7.360 1.00 92.12 184 GLN A C 1
ATOM 1400 O O . GLN A 1 184 ? -21.966 -1.571 7.472 1.00 92.12 184 GLN A O 1
ATOM 1405 N N . TYR A 1 185 ? -21.896 0.290 6.216 1.00 92.50 185 TYR A N 1
ATOM 1406 C CA . TYR A 1 185 ? -22.590 -0.308 5.075 1.00 92.50 185 TYR A CA 1
ATOM 1407 C C . TYR A 1 185 ? -21.789 -0.191 3.783 1.00 92.50 185 TYR A C 1
ATOM 1409 O O . TYR A 1 185 ? -21.460 -1.205 3.178 1.00 92.50 185 TYR A O 1
ATOM 1417 N N . ILE A 1 186 ? -21.435 1.023 3.360 1.00 94.38 186 ILE A N 1
ATOM 1418 C CA . ILE A 1 186 ? -20.897 1.243 2.007 1.00 94.38 186 ILE A CA 1
ATOM 1419 C C . ILE A 1 186 ? -19.538 0.552 1.828 1.00 94.38 186 ILE A C 1
ATOM 1421 O O . ILE A 1 186 ? -19.370 -0.243 0.909 1.00 94.38 186 ILE A O 1
ATOM 1425 N N . ALA A 1 187 ? -18.581 0.822 2.715 1.00 93.50 187 ALA A N 1
ATOM 1426 C CA . ALA A 1 187 ? -17.234 0.269 2.656 1.00 93.50 187 ALA A CA 1
ATOM 1427 C C . ALA A 1 187 ? -17.212 -1.269 2.721 1.00 93.50 187 ALA A C 1
ATOM 1429 O O . ALA A 1 187 ? -16.651 -1.867 1.804 1.00 93.50 187 ALA A O 1
ATOM 1430 N N . PRO A 1 188 ? -17.827 -1.943 3.717 1.00 93.88 188 PRO A N 1
ATOM 1431 C CA . PRO A 1 188 ? -17.786 -3.401 3.768 1.00 93.88 188 PRO A CA 1
ATOM 1432 C C . PRO A 1 188 ? -18.475 -4.043 2.559 1.00 93.88 188 PRO A C 1
ATOM 1434 O O . PRO A 1 188 ? -17.960 -5.030 2.047 1.00 93.88 188 PRO A O 1
ATOM 1437 N N . ILE A 1 189 ? -19.576 -3.471 2.055 1.00 94.62 189 ILE A N 1
ATOM 1438 C CA . ILE A 1 189 ? -20.275 -4.000 0.874 1.00 94.62 189 ILE A CA 1
ATOM 1439 C C . ILE A 1 189 ? -19.411 -3.857 -0.383 1.00 94.62 189 ILE A C 1
ATOM 1441 O O . ILE A 1 189 ? -19.198 -4.842 -1.088 1.00 94.62 189 ILE A O 1
ATOM 1445 N N . ILE A 1 190 ? -18.878 -2.662 -0.662 1.00 93.56 190 ILE A N 1
ATOM 1446 C CA . ILE A 1 190 ? -18.046 -2.426 -1.853 1.00 93.56 190 ILE A CA 1
ATOM 1447 C C . ILE A 1 190 ? -16.798 -3.310 -1.817 1.00 93.56 190 ILE A C 1
ATOM 1449 O O . ILE A 1 190 ? -16.495 -3.986 -2.798 1.00 93.56 190 ILE A O 1
ATOM 1453 N N . VAL A 1 191 ? -16.092 -3.345 -0.685 1.00 92.88 191 VAL A N 1
ATOM 1454 C CA . VAL A 1 191 ? -14.861 -4.136 -0.552 1.00 92.88 191 VAL A CA 1
ATOM 1455 C C . VAL A 1 191 ? -15.160 -5.636 -0.648 1.00 92.88 191 VAL A C 1
ATOM 1457 O O . VAL A 1 191 ? -14.369 -6.375 -1.229 1.00 92.88 191 VAL A O 1
ATOM 1460 N N . PHE A 1 192 ? -16.318 -6.093 -0.161 1.00 91.88 192 PHE A N 1
ATOM 1461 C CA . PHE A 1 192 ? -16.760 -7.477 -0.333 1.00 91.88 192 PHE A CA 1
ATOM 1462 C C . PHE A 1 192 ? -16.985 -7.833 -1.808 1.00 91.88 192 PHE A C 1
ATOM 1464 O O . PHE A 1 192 ? -16.494 -8.864 -2.264 1.00 91.88 192 PHE A O 1
ATOM 1471 N N . PHE A 1 193 ? -17.647 -6.966 -2.581 1.00 90.19 193 PHE A N 1
ATOM 1472 C CA . PHE A 1 193 ? -17.803 -7.171 -4.025 1.00 90.19 193 PHE A CA 1
ATOM 1473 C C . PHE A 1 193 ? -16.458 -7.203 -4.759 1.00 90.19 193 PHE A C 1
ATOM 1475 O O . PHE A 1 193 ? -16.249 -8.072 -5.606 1.00 90.19 193 PHE A O 1
ATOM 1482 N N . VAL A 1 194 ? -15.526 -6.315 -4.399 1.00 88.62 194 VAL A N 1
ATOM 1483 C CA . VAL A 1 194 ? -14.163 -6.323 -4.956 1.00 88.62 194 VAL A CA 1
ATOM 1484 C C . VAL A 1 194 ? -13.455 -7.642 -4.641 1.00 88.62 194 VAL A C 1
ATOM 1486 O O . VAL A 1 194 ? -12.861 -8.240 -5.534 1.00 88.62 194 VAL A O 1
ATOM 1489 N N . LEU A 1 195 ? -13.566 -8.148 -3.410 1.00 88.56 195 LEU A N 1
ATOM 1490 C CA . LEU A 1 195 ? 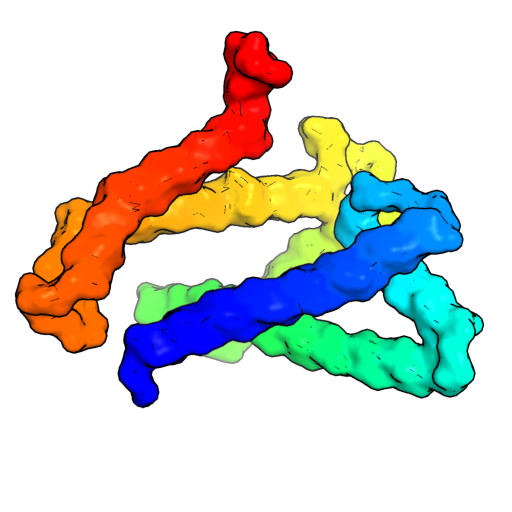-12.973 -9.428 -3.018 1.00 88.56 195 LEU A CA 1
ATOM 1491 C C . LEU A 1 195 ? -13.561 -10.602 -3.822 1.00 88.56 195 LEU A C 1
ATOM 1493 O O . LEU A 1 195 ? -12.811 -11.473 -4.265 1.00 88.56 195 LEU A O 1
ATOM 1497 N N . LEU A 1 196 ? -14.874 -10.621 -4.074 1.00 86.69 196 LEU A N 1
ATOM 1498 C CA . LEU A 1 196 ? -15.515 -11.648 -4.911 1.00 86.69 196 LEU A CA 1
ATOM 1499 C C . LEU A 1 196 ? -15.054 -11.601 -6.374 1.00 86.69 196 LEU A C 1
ATOM 1501 O O . LEU A 1 196 ? -14.866 -12.644 -7.004 1.00 86.69 196 LEU A O 1
ATOM 1505 N N . GLN A 1 197 ? -14.848 -10.400 -6.913 1.00 84.19 197 GLN A N 1
ATOM 1506 C CA . GLN A 1 197 ? -14.326 -10.218 -8.266 1.00 84.19 197 GLN A CA 1
ATOM 1507 C C . GLN A 1 197 ? -12.891 -10.714 -8.382 1.00 84.19 197 GLN A C 1
ATOM 1509 O O . GLN A 1 197 ? -12.554 -11.465 -9.296 1.00 84.19 197 GLN A O 1
ATOM 1514 N N . VAL A 1 198 ? -12.061 -10.333 -7.423 1.00 80.06 198 VAL A N 1
ATOM 1515 C CA . VAL A 1 198 ? -10.639 -10.652 -7.389 1.00 80.06 198 VAL A CA 1
ATOM 1516 C C . VAL A 1 198 ? -10.373 -12.143 -7.164 1.00 80.06 198 VAL A C 1
ATOM 1518 O O . VAL A 1 198 ? -9.463 -12.701 -7.767 1.00 80.06 198 VAL A O 1
ATOM 1521 N N . THR A 1 199 ? -11.178 -12.811 -6.337 1.00 77.44 199 THR A N 1
ATOM 1522 C CA . THR A 1 199 ? -11.064 -14.262 -6.095 1.00 77.44 199 THR A CA 1
ATOM 1523 C C . THR A 1 199 ? -11.594 -15.112 -7.253 1.00 77.44 199 THR A C 1
ATOM 1525 O O . THR A 1 199 ? -11.531 -16.338 -7.197 1.00 77.44 199 THR A O 1
ATOM 1528 N N . GLY A 1 200 ? -12.107 -14.487 -8.319 1.00 72.69 200 GLY A N 1
ATOM 1529 C CA . GLY A 1 200 ? -12.612 -15.190 -9.495 1.00 72.69 200 GLY A CA 1
ATOM 1530 C C . GLY A 1 200 ? -13.928 -15.928 -9.251 1.00 72.69 200 GLY A C 1
ATOM 1531 O O . GLY A 1 200 ? -14.350 -16.702 -10.106 1.00 72.69 200 GLY A O 1
ATOM 1532 N N . VAL A 1 201 ? -14.614 -15.673 -8.130 1.00 71.56 201 VAL A N 1
ATOM 1533 C CA . VAL A 1 201 ? -15.920 -16.280 -7.826 1.00 71.56 201 VAL A CA 1
ATOM 1534 C C . VAL A 1 201 ? -16.947 -15.899 -8.892 1.00 71.56 201 VAL A C 1
ATOM 1536 O O . VAL A 1 201 ? -17.705 -16.754 -9.337 1.00 71.56 201 VAL A O 1
ATOM 1539 N N . PHE A 1 202 ? -16.927 -14.660 -9.394 1.00 63.22 202 PHE A N 1
ATOM 1540 C CA . PHE A 1 202 ? -17.802 -14.267 -10.508 1.00 63.22 202 PHE A CA 1
ATOM 1541 C C . PHE A 1 202 ? -17.488 -15.000 -11.816 1.00 63.22 202 PHE A C 1
ATOM 1543 O O . PHE A 1 202 ? -18.416 -15.332 -12.552 1.00 63.22 202 PHE A O 1
ATOM 1550 N N . LYS A 1 203 ? -16.214 -15.332 -12.061 1.00 59.94 203 LYS A N 1
ATOM 1551 C CA . LYS A 1 203 ? -15.795 -16.135 -13.217 1.00 59.94 203 LYS A CA 1
ATOM 1552 C C . LYS A 1 203 ? -16.219 -17.598 -13.072 1.00 59.94 203 LYS A C 1
ATOM 1554 O O . LYS A 1 203 ? -16.677 -18.210 -14.029 1.00 59.94 203 LYS A O 1
ATOM 1559 N N . ALA A 1 204 ? -16.147 -18.144 -11.857 1.00 60.00 204 ALA A N 1
ATOM 1560 C CA . ALA A 1 204 ? -16.639 -19.486 -11.537 1.00 60.00 204 ALA A CA 1
ATOM 1561 C C . ALA A 1 204 ? -18.175 -19.600 -11.608 1.00 60.00 204 ALA A C 1
ATOM 1563 O O . ALA A 1 204 ? -18.696 -20.667 -11.919 1.00 60.00 204 ALA A O 1
ATOM 1564 N N . LEU A 1 205 ? -18.897 -18.503 -11.353 1.00 60.84 205 LEU A N 1
ATOM 1565 C CA . LEU A 1 205 ? -20.359 -18.410 -11.462 1.00 60.84 205 LEU A CA 1
ATOM 1566 C C . LEU A 1 205 ? -20.849 -18.042 -12.876 1.00 60.84 205 LEU A C 1
ATOM 1568 O O . LEU A 1 205 ? -22.054 -17.906 -13.076 1.00 60.84 205 LEU A O 1
ATOM 1572 N N . GLY A 1 206 ? -19.944 -17.877 -13.848 1.00 50.41 206 GLY A N 1
ATOM 1573 C CA . GLY A 1 206 ? -20.289 -17.560 -15.238 1.00 50.41 206 GLY A CA 1
ATOM 1574 C C . GLY A 1 206 ? -20.843 -16.149 -15.449 1.00 50.41 206 GLY A C 1
ATOM 1575 O O . GLY A 1 206 ? -21.543 -15.917 -16.431 1.00 50.41 206 GLY A O 1
ATOM 1576 N N . ILE A 1 207 ? -20.570 -15.216 -14.531 1.00 56.53 207 ILE A N 1
ATOM 1577 C CA . ILE A 1 207 ? -21.058 -13.835 -14.626 1.00 56.53 207 ILE A CA 1
ATOM 1578 C C . ILE A 1 207 ? -20.149 -12.971 -15.516 1.00 56.53 207 ILE A C 1
ATOM 1580 O O . ILE A 1 207 ? -20.666 -12.006 -16.059 1.00 56.53 207 ILE A O 1
ATOM 1584 N N . TYR A 1 208 ? -18.881 -13.340 -15.747 1.00 49.72 208 TYR A N 1
ATOM 1585 C CA . TYR A 1 208 ? -17.990 -12.858 -16.825 1.00 49.72 208 TYR A CA 1
ATOM 1586 C C . TYR A 1 208 ? -16.795 -13.807 -16.990 1.00 49.72 208 TYR A C 1
ATOM 1588 O O . TYR A 1 208 ? -16.265 -14.258 -15.947 1.00 49.72 208 TYR A O 1
#

Nearest PDB structures (foldseek):
  6yu3-assembly1_A  TM=9.577E-01  e=2.212E-08  Halalkalibacterium halodurans

Secondary structure (DSSP, 8-state):
--HHHHHHHHHHHHHHHHHHHHHHHHHHHHHHT--TT--TTHHHHHHHHHHHHSTTHHHHHHHHHHHHHHHHHHHHHHHHHHHHHHHHHHH---HHHHHHHHHHHHHHHHHHHHHTTTTTTT-EETTEEHHHHHHIIIIIIIHHHHHHHHHHIIIIIIIHHHHHHHTT--TT-HHHHHHHHIIIIIHHHHHHHHHHHHTTHHHHTT--

InterPro domains:
  IPR000175 Sodium:neurotransmitter symporter [PF00209] (38-202)
  IPR000175 Sodium:neurotransmitter symporter [PS50267] (1-196)
  IPR000175 Sodium:neurotransmitter symporter [PTHR42948] (3-199)
  IPR037272 Sodium:neurotransmitter symporter superfamily [SSF161070] (3-199)

Foldseek 3Di:
DQPVVVVVVVVVVVVVVVVVVCVQQVVQCVVVVHDPPPPPCSCVVRQLVVLVVDVVSVVVVVVVVVVVVVVVVVVVVVVLVVQLCCCCVVVVDDSVVSSVVSVVVCVVLVVQLVCCVDVQVVPDDVNHRSVRVVCCCVVQPVVLVVLLVVLCCCQPVVHLVNVCVVSPHDPPDPVSVVVNCCSNPVSNVVSVVSSCVSVCVCVVVVVD

Organism: NCBI:txid1413211

pLDDT: mean 89.12, std 8.21, range [49.72, 96.5]

Radius of gyration: 21.38 Å; Cα contacts (8 Å, |Δi|>4): 130; chains: 1; bounding box: 45×40×54 Å

Sequence (208 aa):
MPIKKTVVQIALYDTIFSLLISLVIFPAIFSFNFEPAAGPPLVFITLPAIFTKIPFGSFFATLFFALVTVAALTSAINILEIALATFVDRKGYSRIKSGAILSILILIFGIPSSLSFGALGQVKLFGLSIFELMDFFASNISLPLGGILLALYVGFVWGMKKAMASVGFTPQDKLAKAWGISLQYIAPIIVFFVLLQVTGVFKALGIY